Protein 3UBF (pdb70)

Solvent-accessible surface area: 16237 Å² total; per-residue (Å²): 139,56,85,30,117,54,37,172,46,108,41,46,28,63,55,0,66,75,89,26,108,64,24,21,98,2,100,102,154,64,89,152,19,51,6,101,32,93,98,128,15,70,20,1,50,20,66,90,90,0,11,0,79,3,84,103,124,5,28,42,39,110,11,42,139,128,40,22,1,54,9,84,0,44,3,48,138,141,107,50,36,42,13,90,0,19,0,66,1,98,14,74,75,29,101,68,3,90,8,60,13,132,7,52,76,0,36,4,34,1,107,65,93,3,78,62,101,29,83,24,32,53,0,83,14,122,19,55,4,138,69,16,101,30,67,14,56,43,54,84,59,176,11,75,22,33,2,100,22,46,85,210,50,0,22,0,81,0,112,39,115,102,118,5,108,90,95,93,75,8,9,0,69,0,38,0,71,11,92,72,24,81,30,4,85,96,44,83,0,3,0,16,0,30,102,32,29,3,18,11,72,94,117,50,9,117,12,121,8,52,27,105,43,68,137,77,29,87,24,32,76,1,121,6,67,15,26,60,140,29,123,14,128,12,70,38,104,23,85,74,103,17,77,45,9,6,72,18,17,63,96,65,0,47,0,79,0,25,104,88,19,63,49,124,54,147,74,43,32,62,75,2,53,2,36,0,24,0,39,6,130,67,45,71,56,62,39,63,11,82,0,24,0,96,10,51,69,132

CATH classification: 2.60.40.60 (+2 more: 2.60.40.60, 2.60.40.60)

Sequence (298 aa):
SAVRPTKRIEFTEADGDTEGKSVFQLEKETDKETFKIRDDNPWVTVETNGAVRVKKKWDYEELGPEKTIDFWVIITNKYTDNQRVIILVKDVNDEPPYFINRPLPMQAVVQLNAPPNTPVFTLQARDPDTDHNIHYFIVRDRTGGRFEVDERSGVVRTRGTDLFQLDMEYVLYVKAEDQNGQSTPEERLSIVGGKRAPQFYMPSYEAEIPENQKKDSDIISIKAKSFADREIRYTLKAQGQGAGTFNIGPTSGIVKLAKELDFEDLRQPHVYSLIVTATEDSGGFSTSVDLTIRVTDV

GO terms:
  GO:0005509 calcium ion binding (F, IDA)
  GO:0005886 plasma membrane (C, IDA)
  GO:0005911 cell-cell junction (C, IDA)
  GO:0030424 axon (C, IDA)
  GO:0030425 dendrite (C, IDA)
  GO:0044331 cell-cell adhesion mediated by cadherin (P, IDA)
  GO:0007156 homophilic cell-cell adhesion (P, IDA)
  GO:0007411 axon guidance (P, IGI)
  GO:0007413 axonal fasciculation (P, TAS)
  GO:0045463 R8 cell development (P, IMP)
  GO:0045467 R7 cell development (P, IMP)
  GO:0016318 ommatidial rotation (P, IMP)
  GO:0031290 retinal ganglion cell axon guidance (P, IMP)
  GO:0048675 axon extension (P, IMP)
  GO:0048814 regulation of dendrite morphogenesis (P, IMP)
  GO:0048841 regulation of axon extension involved in axon guidance (P, IMP)
  GO:0048846 axon extension involved in axon guidance (P, IMP)
  GO:0050774 negative regulation of dendrite morphogenesis (P, IMP)
  GO:0007411 axon guidance (P, IMP)
  GO:0007412 axon target recognition (P, IMP)

Secondary structure (DSSP, 8-state):
--EEEEEEEEEESGGG-STT-EEEEPP-SSTT-EEEESS--SSEEE-TTSEEEESS---GGGS-TT-EEEEEEEEE----EEEEEEEEEE-TT----EE--SSSSEEEEE-TTPPTT-EEEE--EE-SSTT--EEEEEEEEESSS-EEE-TTT-EEEE-SSPPPPTT-EEEEEEEEEES---B---EEEEEEES----EESSSSEEEEEETTPPTT-EEEE--EE-TT---EEEEEEEESS-TTTEEE-TTT-EEEE-S---SS-TTS-SEEEEEEEEEESSSS-EEEEEEEEEEE--

Foldseek 3Di:
DQEDDAAEAEDELVCQQDFFDQSDADDDPDDQKFKAWPDDFCAWGAGRRRGITGHDRGDQQPDDPQSWRWTKMWIPNVRIHMYIYTYRYHHPQQDAKEWPDFDPPAEWEDEFQAAWFAFTDATDIDRSDPVWAKFKFFPDWQQVQQWTAGRHGRTITGHDRHTDDAQDWTKTFMKIDIPGHHIYPRGIHIYGYPADAWAKRDQAAEWEEELAAPAFDFTDAIDTHGNVNAAKFKFKAWDPDDGQQWTADRRGSTIGGHDHGDPVPVSHDQKTWMKMKIDGPVPDHIDIHIYIYGYDYD

B-factor: mean 46.82, std 13.41, range [2.0, 138.04]

Organism: Drosophila melanogaster (NCBI:txid7227)

InterPro domains:
  IPR000233 Cadherin, Y-type LIR-motif [PF01049] (3025-3084)
  IPR000742 EGF-like domain [PF00008] (2346-2376)
  IPR000742 EGF-like domain [PF00008] (2869-2900)
  IPR000742 EGF-like domain [PS00022] (2366-2377)
  IPR000742 EGF-like domain [PS00022] (2616-2627)
  IPR000742 EGF-like domain [PS00022] (2891-2902)
  IPR000742 EGF-like domain [PS01186] (2366-2377)
  IPR000742 EGF-like domain [PS01186] (2616-2627)
  IPR000742 EGF-like domain [PS01186] (2891-2902)
  IPR000742 EGF-like domain [PS50026] (2342-2378)
  IPR000742 EGF-like domain [PS50026] (2588-2628)
  IPR000742 EGF-like domain [PS50026] (2865-2903)
  IPR000742 EGF-like domain [SM00181] (2345-2378)
  IPR000742 EGF-like domain [SM00181] (2591-2628)
  IPR000742 EGF-like domain [SM00181] (2827-2864)
  IPR000742 EGF-like domain [SM00181] (2868-2903)
  IPR001791 Laminin G domain [PF02210] (2407-2567)
  IPR001791 Laminin G domain [PF02210] (2661-2795)
  IPR001791 Laminin G domain [PS50025] (2379-2585)
  IPR001791 Laminin G domain [PS50025] (2631-2822)

Nearest PDB structures (foldseek):
  3ubf-assembly1_A  TM=1.003E+00  e=4.259E-62  Drosophila melanogaster
  3ubg-assembly3_B  TM=7.109E-01  e=2.248E-52  Drosophila melanogaster
  3ubh-assembly1_A  TM=7.113E-01  e=8.442E-52  Drosophila melanogaster
  3ubg-assembly3_A  TM=7.085E-01  e=8.218E-51  Drosophila melanogaster
  7sz8-assembly1_A  TM=3.350E-01  e=2.403E-19  Homo sapiens

Structure (mmCIF, N/CA/C/O backbone):
data_3UBF
#
_entry.id   3UBF
#
_cell.length_a   96.289
_cell.length_b   96.289
_cell.length_c   148.196
_cell.angle_alpha   90.00
_cell.angle_beta   90.00
_cell.angle_gamma   120.00
#
_symmetry.space_group_name_H-M   'P 62 2 2'
#
loop_
_entity.id
_entity.type
_entity.pdbx_description
1 polymer Neural-cadherin
2 non-polymer 'ZINC ION'
3 non-polymer 'CALCIUM ION'
4 water water
#
loop_
_atom_site.group_PDB
_atom_site.id
_atom_site.type_symbol
_atom_site.label_atom_id
_atom_site.label_alt_id
_atom_site.label_comp_id
_atom_site.label_asym_id
_atom_site.label_entity_id
_atom_site.label_seq_id
_atom_site.pdbx_PDB_ins_code
_atom_site.Cartn_x
_atom_site.Cartn_y
_atom_site.Cartn_z
_atom_site.occupancy
_atom_site.B_iso_or_equiv
_atom_site.auth_seq_id
_atom_site.auth_comp_id
_atom_site.auth_asym_id
_atom_site.auth_atom_id
_atom_site.pdbx_PDB_model_num
ATOM 1 N N . SER A 1 1 ? 97.761 -10.498 72.842 1.00 82.93 438 SER A N 1
ATOM 2 C CA . SER A 1 1 ? 97.561 -9.148 72.226 1.00 83.60 438 SER A CA 1
ATOM 3 C C . SER A 1 1 ? 96.156 -8.606 72.469 1.00 79.47 438 SER A C 1
ATOM 4 O O . SER A 1 1 ? 95.236 -9.369 72.774 1.00 75.70 438 SER A O 1
ATOM 7 N N . ALA A 1 2 ? 96.016 -7.284 72.349 1.00 80.61 439 ALA A N 1
ATOM 8 C CA . ALA A 1 2 ? 94.745 -6.589 72.579 1.00 77.91 439 ALA A CA 1
ATOM 9 C C . ALA A 1 2 ? 93.725 -6.834 71.458 1.00 73.87 439 ALA A C 1
ATOM 10 O O . ALA A 1 2 ? 92.527 -6.662 71.658 1.00 70.98 439 ALA A O 1
ATOM 12 N N . VAL A 1 3 ? 94.223 -7.213 70.282 1.00 74.06 440 VAL A N 1
ATOM 13 C CA . VAL A 1 3 ? 93.398 -7.477 69.111 1.00 70.74 440 VAL A CA 1
ATOM 14 C C . VAL A 1 3 ? 93.419 -8.968 68.792 1.00 68.94 440 VAL A C 1
ATOM 15 O O . VAL A 1 3 ? 94.485 -9.580 68.684 1.00 71.39 440 VAL A O 1
ATOM 19 N N . ARG A 1 4 ? 92.230 -9.540 68.652 1.00 65.24 441 ARG A N 1
ATOM 20 C CA . ARG A 1 4 ? 92.074 -10.940 68.306 1.00 63.86 441 ARG A CA 1
ATOM 21 C C . ARG A 1 4 ? 91.943 -11.120 66.794 1.00 63.59 441 ARG A C 1
ATOM 22 O O . ARG A 1 4 ? 91.507 -10.192 66.093 1.00 62.95 441 ARG A O 1
ATOM 30 N N . PRO A 1 5 ? 92.321 -12.316 66.283 1.00 64.19 442 PRO A N 1
ATOM 31 C CA . PRO A 1 5 ? 92.110 -12.659 64.878 1.00 63.72 442 PRO A CA 1
ATOM 32 C C . PRO A 1 5 ? 90.687 -12.334 64.456 1.00 60.01 442 PRO A C 1
ATOM 33 O O . PRO A 1 5 ? 89.735 -12.669 65.164 1.00 57.51 442 PRO A O 1
ATOM 37 N N . THR A 1 6 ? 90.565 -11.657 63.320 1.00 60.07 443 THR A N 1
ATOM 38 C CA . THR A 1 6 ? 89.293 -11.204 62.805 1.00 57.07 443 THR A CA 1
ATOM 39 C C . THR A 1 6 ? 88.372 -12.400 62.581 1.00 54.60 443 THR A C 1
ATOM 40 O O . THR A 1 6 ? 88.758 -13.385 61.953 1.00 55.48 443 THR A O 1
ATOM 44 N N . LYS A 1 7 ? 87.170 -12.317 63.142 1.00 52.03 444 LYS A N 1
ATOM 45 C CA . LYS A 1 7 ? 86.157 -13.342 62.965 1.00 49.99 444 LYS A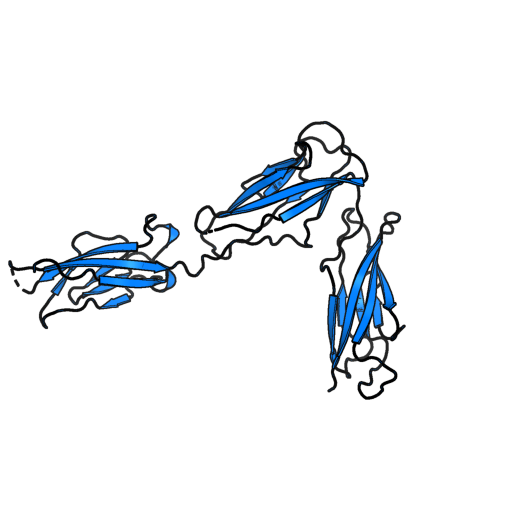 CA 1
ATOM 46 C C . LYS A 1 7 ? 85.528 -13.147 61.601 1.00 49.60 444 LYS A C 1
ATOM 47 O O . LYS A 1 7 ? 84.903 -12.125 61.356 1.00 49.44 444 LYS A O 1
ATOM 53 N N . ARG A 1 8 ? 85.727 -14.116 60.717 1.00 50.41 445 ARG A N 1
ATOM 54 C CA . ARG A 1 8 ? 85.145 -14.098 59.379 1.00 50.71 445 ARG A CA 1
ATOM 55 C C . ARG A 1 8 ? 84.125 -15.213 59.289 1.00 49.10 445 ARG A C 1
ATOM 56 O O . ARG A 1 8 ? 84.384 -16.328 59.733 1.00 49.61 445 ARG A O 1
ATOM 64 N N . ILE A 1 9 ? 82.959 -14.907 58.730 1.00 47.54 446 ILE A N 1
ATOM 65 C CA . ILE A 1 9 ? 81.899 -15.888 58.644 1.00 46.14 446 ILE A CA 1
ATOM 66 C C . ILE A 1 9 ? 80.903 -15.484 57.557 1.00 46.00 446 ILE A C 1
ATOM 67 O O . ILE A 1 9 ? 80.619 -14.304 57.369 1.00 45.58 446 ILE A O 1
ATOM 72 N N . GLU A 1 10 ? 80.398 -16.485 56.842 1.00 46.72 447 GLU A N 1
ATOM 73 C CA . GLU A 1 10 ? 79.507 -16.306 55.708 1.00 47.16 447 GLU A CA 1
ATOM 74 C C . GLU A 1 10 ? 78.074 -16.739 56.061 1.00 45.96 447 GLU A C 1
ATOM 75 O O . GLU A 1 10 ? 77.845 -17.844 56.561 1.00 45.82 447 GLU A O 1
ATOM 81 N N . PHE A 1 11 ? 77.122 -15.849 55.809 1.00 44.77 448 PHE A N 1
ATOM 82 C CA . PHE A 1 11 ? 75.708 -16.167 55.939 1.00 44.41 448 PHE A CA 1
ATOM 83 C C . PHE A 1 11 ? 74.924 -15.615 54.755 1.00 45.11 448 PHE A C 1
ATOM 84 O O . PHE A 1 11 ? 75.357 -14.686 54.082 1.00 45.24 448 PHE A O 1
ATOM 92 N N . THR A 1 12 ? 73.772 -16.205 54.483 1.00 45.82 449 THR A N 1
ATOM 93 C CA . THR A 1 12 ? 72.958 -15.713 53.394 1.00 46.98 449 THR A CA 1
ATOM 94 C C . THR A 1 12 ? 72.142 -14.541 53.906 1.00 46.50 449 THR A C 1
ATOM 95 O O . THR A 1 12 ? 72.056 -14.318 55.103 1.00 45.95 449 THR A O 1
ATOM 99 N N . GLU A 1 13 ? 71.568 -13.779 52.991 1.00 47.57 450 GLU A N 1
ATOM 100 C CA . GLU A 1 13 ? 70.597 -12.753 53.330 1.00 47.76 450 GLU A CA 1
ATOM 101 C C . GLU A 1 13 ? 69.493 -13.345 54.206 1.00 48.36 450 GLU A C 1
ATOM 102 O O . GLU A 1 13 ? 69.132 -12.765 55.232 1.00 48.63 450 GLU A O 1
ATOM 108 N N . ALA A 1 14 ? 68.994 -14.516 53.816 1.00 49.52 451 ALA A N 1
ATOM 109 C CA . ALA A 1 14 ? 67.890 -15.178 54.497 1.00 51.01 451 ALA A CA 1
ATOM 110 C C . ALA A 1 14 ? 68.222 -15.624 55.919 1.00 50.47 451 ALA A C 1
ATOM 111 O O . ALA A 1 14 ? 67.346 -15.604 56.784 1.00 51.97 451 ALA A O 1
ATOM 113 N N . ASP A 1 15 ? 69.464 -16.033 56.176 1.00 48.80 452 ASP A N 1
ATOM 114 C CA . ASP A 1 15 ? 69.862 -16.375 57.548 1.00 48.16 452 ASP A CA 1
ATOM 115 C C . ASP A 1 15 ? 69.577 -15.226 58.519 1.00 47.53 452 ASP A C 1
ATOM 116 O O . ASP A 1 15 ? 69.493 -15.442 59.728 1.00 48.13 452 ASP A O 1
ATOM 121 N N . GLY A 1 16 ? 69.448 -14.011 57.998 1.00 47.01 453 GLY A N 1
ATOM 122 C CA . GLY A 1 16 ? 69.159 -12.857 58.840 1.00 47.24 453 GLY A CA 1
ATOM 123 C C . GLY A 1 16 ? 67.796 -12.227 58.611 1.00 49.51 453 GLY A C 1
ATOM 124 O O . GLY A 1 16 ? 67.676 -11.008 58.673 1.00 49.84 453 GLY A O 1
ATOM 125 N N . ASP A 1 17 ? 66.777 -13.058 58.369 1.00 51.34 454 ASP A N 1
ATOM 126 C CA . ASP A 1 17 ? 65.439 -12.591 57.982 1.00 54.62 454 ASP A CA 1
ATOM 127 C C . ASP A 1 17 ? 64.463 -12.397 59.141 1.00 56.88 454 ASP A C 1
ATOM 128 O O . ASP A 1 17 ? 63.271 -12.190 58.921 1.00 59.88 454 ASP A O 1
ATOM 133 N N . THR A 1 18 ? 64.966 -12.478 60.367 1.00 55.93 455 THR A N 1
ATOM 134 C CA . THR A 1 18 ? 64.112 -12.416 61.543 1.00 58.37 455 THR A CA 1
ATOM 135 C C . THR A 1 18 ? 64.839 -11.700 62.668 1.00 57.22 455 THR A C 1
ATOM 136 O O . THR A 1 18 ? 65.890 -12.152 63.113 1.00 54.63 455 THR A O 1
ATOM 140 N N . GLU A 1 19 ? 64.264 -10.581 63.110 1.00 59.54 456 GLU A N 1
ATOM 141 C CA . GLU A 1 19 ? 64.802 -9.784 64.209 1.00 59.51 456 GLU A CA 1
ATOM 142 C C . GLU A 1 19 ? 65.013 -10.649 65.447 1.00 59.60 456 GLU A C 1
ATOM 143 O O . GLU A 1 19 ? 64.138 -11.430 65.829 1.00 61.24 456 GLU A O 1
ATOM 146 N N . GLY A 1 20 ? 66.194 -10.523 66.052 1.00 57.78 457 GLY A N 1
ATOM 147 C CA . GLY A 1 20 ? 66.488 -11.198 67.311 1.00 58.20 457 GLY A CA 1
ATOM 148 C C . GLY A 1 20 ? 66.994 -12.618 67.157 1.00 56.60 457 GLY A C 1
ATOM 149 O O . GLY A 1 20 ? 67.406 -13.235 68.143 1.00 56.64 457 GLY A O 1
ATOM 150 N N . LYS A 1 21 ? 66.980 -13.139 65.927 1.00 55.51 458 LYS A N 1
ATOM 151 C CA . LYS A 1 21 ? 67.538 -14.461 65.665 1.00 54.15 458 LYS A CA 1
ATOM 152 C C . LYS A 1 21 ? 69.030 -14.477 65.961 1.00 51.24 458 LYS A C 1
ATOM 153 O O . LYS A 1 21 ? 69.770 -13.590 65.514 1.00 49.61 458 LYS A O 1
ATOM 159 N N . SER A 1 22 ? 69.457 -15.481 66.726 1.00 50.79 459 SER A N 1
ATOM 160 C CA . SER A 1 22 ? 70.868 -15.679 67.024 1.00 48.53 459 SER A CA 1
ATOM 161 C C . SER A 1 22 ? 71.510 -16.354 65.836 1.00 46.74 459 SER A C 1
ATOM 162 O O . SER A 1 22 ? 71.203 -17.507 65.538 1.00 47.34 459 SER A O 1
ATOM 165 N N . VAL A 1 23 ? 72.395 -15.634 65.154 1.00 44.89 460 VAL A N 1
ATOM 166 C CA . VAL A 1 23 ? 73.009 -16.167 63.949 1.00 44.07 460 VAL A CA 1
ATOM 167 C C . VAL A 1 23 ? 74.209 -17.043 64.302 1.00 43.40 460 VAL A C 1
ATOM 168 O O . VAL A 1 23 ? 74.338 -18.179 63.838 1.00 43.93 460 VAL A O 1
ATOM 172 N N . PHE A 1 24 ? 75.086 -16.519 65.136 1.00 42.31 461 PHE A N 1
ATOM 173 C CA . PHE A 1 24 ? 76.224 -17.299 65.547 1.00 42.01 461 PHE A CA 1
ATOM 174 C C . PHE A 1 24 ? 76.732 -16.808 66.888 1.00 42.09 461 PHE A C 1
ATOM 175 O O . PHE A 1 24 ? 76.423 -15.688 67.326 1.00 41.82 461 PHE A O 1
ATOM 183 N N . GLN A 1 25 ? 77.493 -17.692 67.520 1.00 42.52 462 GLN A N 1
ATOM 184 C CA . GLN A 1 25 ? 78.110 -17.476 68.805 1.00 43.34 462 GLN A CA 1
ATOM 185 C C . GLN A 1 25 ? 79.570 -17.051 68.588 1.00 42.54 462 GLN A C 1
ATOM 186 O O . GLN A 1 25 ? 80.351 -17.781 67.973 1.00 42.61 462 GLN A O 1
ATOM 192 N N . LEU A 1 26 ? 79.924 -15.865 69.070 1.00 42.25 463 LEU A N 1
ATOM 193 C CA . LEU A 1 26 ? 81.317 -15.457 69.148 1.00 42.71 463 LEU A CA 1
ATOM 194 C C . LEU A 1 26 ? 82.024 -16.283 70.227 1.00 44.11 463 LEU A C 1
ATOM 195 O O . LEU A 1 26 ? 81.476 -16.496 71.318 1.00 44.55 463 LEU A O 1
ATOM 200 N N . GLU A 1 27 ? 83.230 -16.756 69.914 1.00 44.50 464 GLU A N 1
ATOM 201 C CA . GLU A 1 27 ? 83.966 -17.619 70.828 1.00 45.69 464 GLU A CA 1
ATOM 202 C C . GLU A 1 27 ? 84.678 -16.798 71.882 1.00 46.62 464 GLU A C 1
ATOM 203 O O . GLU A 1 27 ? 85.052 -15.641 71.652 1.00 46.77 464 GLU A O 1
ATOM 209 N N . LYS A 1 28 ? 84.873 -17.416 73.038 1.00 47.50 465 LYS A N 1
ATOM 210 C CA . LYS A 1 28 ? 85.592 -16.788 74.126 1.00 48.62 465 LYS A CA 1
ATOM 211 C C . LYS A 1 28 ? 86.875 -17.564 74.436 1.00 50.34 465 LYS A C 1
ATOM 212 O O . LYS A 1 28 ? 86.885 -18.796 74.380 1.00 50.97 465 LYS A O 1
ATOM 218 N N . GLU A 1 29 ? 87.950 -16.845 74.752 1.00 51.41 466 GLU A N 1
ATOM 219 C CA . GLU A 1 29 ? 89.205 -17.489 75.153 1.00 53.63 466 GLU A CA 1
ATOM 220 C C . GLU A 1 29 ? 89.175 -17.945 76.602 1.00 55.15 466 GLU A C 1
ATOM 221 O O . GLU A 1 29 ? 89.918 -18.852 76.992 1.00 57.59 466 GLU A O 1
ATOM 227 N N . THR A 1 30 ? 88.325 -17.316 77.404 1.00 54.42 467 THR A N 1
ATOM 228 C CA . THR A 1 30 ? 88.143 -17.759 78.782 1.00 56.09 467 THR A CA 1
ATOM 229 C C . THR A 1 30 ? 86.668 -17.782 79.148 1.00 54.57 467 THR A C 1
ATOM 230 O O . THR A 1 30 ? 85.851 -17.074 78.537 1.00 52.51 467 THR A O 1
ATOM 234 N N . ASP A 1 31 ? 86.345 -18.621 80.130 1.00 55.68 468 ASP A N 1
ATOM 235 C CA . ASP A 1 31 ? 84.969 -18.934 80.492 1.00 55.48 468 ASP A CA 1
ATOM 236 C C . ASP A 1 31 ? 84.106 -17.710 80.802 1.00 55.31 468 ASP A C 1
ATOM 237 O O . ASP A 1 31 ? 82.952 -17.636 80.364 1.00 53.86 468 ASP A O 1
ATOM 242 N N . LYS A 1 32 ? 84.679 -16.760 81.538 1.00 57.34 469 LYS A N 1
ATOM 243 C CA . LYS A 1 32 ? 83.925 -15.635 82.089 1.00 59.05 469 LYS A CA 1
ATOM 244 C C . LYS A 1 32 ? 84.000 -14.346 81.252 1.00 57.75 469 LYS A C 1
ATOM 245 O O . LYS A 1 32 ? 83.782 -13.240 81.757 1.00 59.68 469 LYS A O 1
ATOM 251 N N . GLU A 1 33 ? 84.284 -14.483 79.967 1.00 55.33 470 GLU A N 1
ATOM 252 C CA . GLU A 1 33 ? 84.313 -13.313 79.102 1.00 54.47 470 GLU A CA 1
ATOM 253 C C . GLU A 1 33 ? 82.911 -12.817 78.767 1.00 53.70 470 GLU A C 1
ATOM 254 O O . GLU A 1 33 ? 81.981 -13.612 78.566 1.00 52.97 470 GLU A O 1
ATOM 260 N N . THR A 1 34 ? 82.758 -11.499 78.740 1.00 54.42 471 THR A N 1
ATOM 261 C CA . THR A 1 34 ? 81.521 -10.899 78.281 1.00 53.80 471 THR A CA 1
ATOM 262 C C . THR A 1 34 ? 81.810 -10.038 77.062 1.00 52.47 471 THR A C 1
ATOM 263 O O . THR A 1 34 ? 82.898 -9.471 76.936 1.00 53.00 471 THR A O 1
ATOM 267 N N . PHE A 1 35 ? 80.831 -9.965 76.165 1.00 50.74 472 PHE A N 1
ATOM 268 C CA . PHE A 1 35 ? 80.967 -9.243 74.914 1.00 49.59 472 PHE A CA 1
ATOM 269 C C . PHE A 1 35 ? 80.082 -8.019 74.917 1.00 51.49 472 PHE A C 1
ATOM 270 O O . PHE A 1 35 ? 79.134 -7.932 75.690 1.00 52.91 472 PHE A O 1
ATOM 278 N N . LYS A 1 36 ? 80.425 -7.074 74.048 1.00 52.37 473 LYS A N 1
ATOM 279 C CA . LYS A 1 36 ? 79.698 -5.824 73.857 1.00 54.74 473 LYS A CA 1
ATOM 280 C C . LYS A 1 36 ? 80.170 -5.253 72.521 1.00 54.35 473 LYS A C 1
ATOM 281 O O . LYS A 1 36 ? 81.378 -5.250 72.247 1.00 54.77 473 LYS A O 1
ATOM 285 N N . ILE A 1 37 ? 79.238 -4.791 71.683 1.00 54.12 474 ILE A N 1
ATOM 286 C CA . ILE A 1 37 ? 79.607 -4.174 70.393 1.00 53.86 474 ILE A CA 1
ATOM 287 C C . ILE A 1 37 ? 80.311 -2.812 70.602 1.00 57.67 474 ILE A C 1
ATOM 288 O O . ILE A 1 37 ? 79.987 -2.085 71.546 1.00 60.29 474 ILE A O 1
ATOM 293 N N . ARG A 1 38 ? 81.282 -2.488 69.748 1.00 58.44 475 ARG A N 1
ATOM 294 C CA . ARG A 1 38 ? 82.017 -1.221 69.864 1.00 62.85 475 ARG A CA 1
ATOM 295 C C . ARG A 1 38 ? 81.155 -0.068 69.372 1.00 65.24 475 ARG A C 1
ATOM 296 O O . ARG A 1 38 ? 80.987 0.934 70.062 1.00 68.71 475 ARG A O 1
ATOM 301 N N . ASP A 1 39 ? 80.613 -0.237 68.168 1.00 64.10 476 ASP A N 1
ATOM 302 C CA . ASP A 1 39 ? 79.735 0.732 67.523 1.00 66.28 476 ASP A CA 1
ATOM 303 C C . ASP A 1 39 ? 78.407 0.069 67.182 1.00 63.79 476 ASP A C 1
ATOM 304 O O . ASP A 1 39 ? 78.383 -1.051 66.658 1.00 60.71 476 ASP A O 1
ATOM 309 N N . ASP A 1 40 ? 77.308 0.764 67.468 1.00 65.84 477 ASP A N 1
ATOM 310 C CA . ASP A 1 40 ? 75.978 0.307 67.072 1.00 64.55 477 ASP A CA 1
ATOM 311 C C . ASP A 1 40 ? 75.905 0.042 65.571 1.00 62.41 477 ASP A C 1
ATOM 312 O O . ASP A 1 40 ? 76.283 0.880 64.747 1.00 64.36 477 ASP A O 1
ATOM 317 N N . ASN A 1 41 ? 75.436 -1.147 65.230 1.00 58.65 478 ASN A N 1
ATOM 318 C CA . ASN A 1 41 ? 75.372 -1.580 63.853 1.00 56.40 478 ASN A CA 1
ATOM 319 C C . ASN A 1 41 ? 73.906 -1.780 63.495 1.00 55.79 478 ASN A C 1
ATOM 320 O O . ASN A 1 41 ? 73.137 -2.263 64.320 1.00 55.64 478 ASN A O 1
ATOM 325 N N . PRO A 1 42 ? 73.507 -1.396 62.271 1.00 55.71 479 PRO A N 1
ATOM 326 C CA . PRO A 1 42 ? 72.082 -1.468 61.971 1.00 56.27 479 PRO A CA 1
ATOM 327 C C . PRO A 1 42 ? 71.597 -2.911 61.856 1.00 53.17 479 PRO A C 1
ATOM 328 O O . PRO A 1 42 ? 70.421 -3.198 62.078 1.00 53.84 479 PRO A O 1
ATOM 332 N N . TRP A 1 43 ? 72.520 -3.811 61.561 1.00 50.30 480 TRP A N 1
ATOM 333 C CA . TRP A 1 43 ? 72.158 -5.166 61.186 1.00 48.26 480 TRP A CA 1
ATOM 334 C C . TRP A 1 43 ? 72.283 -6.180 62.313 1.00 46.67 480 TRP A C 1
ATOM 335 O O . TRP A 1 43 ? 71.636 -7.226 62.271 1.00 46.14 480 TRP A O 1
ATOM 346 N N . VAL A 1 44 ? 73.104 -5.879 63.311 1.00 46.51 481 VAL A N 1
ATOM 347 C CA . VAL A 1 44 ? 73.376 -6.845 64.366 1.00 45.54 481 VAL A CA 1
ATOM 348 C C . VAL A 1 44 ? 73.488 -6.185 65.724 1.00 47.82 481 VAL A C 1
ATOM 349 O O . VAL A 1 44 ? 74.017 -5.080 65.833 1.00 49.69 481 VAL A O 1
ATOM 353 N N . THR A 1 45 ? 72.959 -6.856 66.748 1.00 48.61 482 THR A N 1
ATOM 354 C CA . THR A 1 45 ? 73.302 -6.562 68.140 1.00 50.39 482 THR A CA 1
ATOM 355 C C . THR A 1 45 ? 74.183 -7.700 68.611 1.00 48.69 482 THR A C 1
ATOM 356 O O . THR A 1 45 ? 74.152 -8.794 68.040 1.00 46.97 482 THR A O 1
ATOM 360 N N . VAL A 1 46 ? 74.975 -7.442 69.646 1.00 49.83 483 VAL A N 1
ATOM 361 C CA . VAL A 1 46 ? 75.810 -8.480 70.247 1.00 48.31 483 VAL A CA 1
ATOM 362 C C . VAL A 1 46 ? 75.392 -8.645 71.687 1.00 50.08 483 VAL A C 1
ATOM 363 O O . VAL A 1 46 ? 75.377 -7.676 72.438 1.00 52.63 483 VAL A O 1
ATOM 367 N N . GLU A 1 47 ? 75.030 -9.867 72.063 1.00 49.66 484 GLU A N 1
ATOM 368 C CA . GLU A 1 47 ? 74.650 -10.150 73.444 1.00 51.84 484 GLU A CA 1
ATOM 369 C C . GLU A 1 47 ? 75.873 -10.175 74.346 1.00 51.71 484 GLU A C 1
ATOM 370 O O . GLU A 1 47 ? 77.004 -10.273 73.877 1.00 50.13 484 GLU A O 1
ATOM 376 N N . THR A 1 48 ? 75.628 -10.083 75.646 1.00 53.99 485 THR A N 1
ATOM 377 C CA . THR A 1 48 ? 76.661 -10.212 76.664 1.00 54.50 485 THR A CA 1
ATOM 378 C C . THR A 1 48 ? 77.456 -11.510 76.522 1.00 52.51 485 THR A C 1
ATOM 379 O O . THR A 1 48 ? 78.671 -11.521 76.714 1.00 52.47 485 THR A O 1
ATOM 383 N N . ASN A 1 49 ? 76.771 -12.594 76.171 1.00 51.61 486 ASN A N 1
ATOM 384 C CA . ASN A 1 49 ? 77.410 -13.905 76.018 1.00 50.68 486 ASN A CA 1
ATOM 385 C C . ASN A 1 49 ? 78.115 -14.119 74.665 1.00 47.95 486 ASN A C 1
ATOM 386 O O . ASN A 1 49 ? 78.606 -15.213 74.387 1.00 47.31 486 ASN A O 1
ATOM 391 N N . GLY A 1 50 ? 78.143 -13.090 73.819 1.00 46.75 487 GLY A N 1
ATOM 392 C CA . GLY A 1 50 ? 78.771 -13.208 72.508 1.00 44.80 487 GLY A CA 1
ATOM 393 C C . GLY A 1 50 ? 77.900 -13.700 71.366 1.00 43.57 487 GLY A C 1
ATOM 394 O O . GLY A 1 50 ? 78.368 -13.789 70.227 1.00 42.01 487 GLY A O 1
ATOM 395 N N . ALA A 1 51 ? 76.634 -14.015 71.650 1.00 44.24 488 ALA A N 1
ATOM 396 C CA . ALA A 1 51 ? 75.700 -14.350 70.581 1.00 43.67 488 ALA A CA 1
ATOM 397 C C . ALA A 1 51 ? 75.455 -13.117 69.713 1.00 43.34 488 ALA A C 1
ATOM 398 O O . ALA A 1 51 ? 75.115 -12.053 70.235 1.00 44.72 488 ALA A O 1
ATOM 400 N N . VAL A 1 52 ? 75.660 -13.257 68.400 1.00 42.21 489 VAL A N 1
ATOM 401 C CA . VAL A 1 52 ? 75.372 -12.174 67.444 1.00 41.99 489 VAL A CA 1
ATOM 402 C C . VAL A 1 52 ? 73.942 -12.286 66.893 1.00 42.73 489 VAL A C 1
ATOM 403 O O . VAL A 1 52 ? 73.579 -13.281 66.269 1.00 42.79 489 VAL A O 1
ATOM 407 N N . ARG A 1 53 ? 73.129 -11.265 67.129 1.00 44.24 490 ARG A N 1
ATOM 408 C CA . ARG A 1 53 ? 71.711 -11.334 66.775 1.00 45.78 490 ARG A CA 1
ATOM 409 C C . ARG A 1 53 ? 71.310 -10.331 65.715 1.00 45.90 490 ARG A C 1
ATOM 410 O O . ARG A 1 53 ? 71.849 -9.224 65.658 1.00 46.31 490 ARG A O 1
ATOM 418 N N . VAL A 1 54 ? 70.352 -10.733 64.887 1.00 45.86 491 VAL A N 1
ATOM 419 C CA . VAL A 1 54 ? 69.782 -9.869 63.856 1.00 46.21 491 VAL A CA 1
ATOM 420 C C . VAL A 1 54 ? 69.044 -8.710 64.519 1.00 48.75 491 VAL A C 1
ATOM 421 O O . VAL A 1 54 ? 68.131 -8.923 65.327 1.00 50.84 491 VAL A O 1
ATOM 425 N N . LYS A 1 55 ? 69.451 -7.491 64.173 1.00 49.03 492 LYS A N 1
ATOM 426 C CA . LYS A 1 55 ? 68.772 -6.283 64.622 1.00 51.89 492 LYS A CA 1
ATOM 427 C C . LYS A 1 55 ? 67.716 -5.924 63.588 1.00 53.77 492 LYS A C 1
ATOM 428 O O . LYS A 1 55 ? 66.530 -6.191 63.782 1.00 56.02 492 LYS A O 1
ATOM 434 N N . LYS A 1 56 ? 68.150 -5.332 62.479 1.00 53.20 493 LYS A N 1
ATOM 435 C CA . LYS A 1 56 ? 67.255 -5.123 61.336 1.00 54.55 493 LYS A CA 1
ATOM 436 C C . LYS A 1 56 ? 67.413 -6.337 60.410 1.00 51.84 493 LYS A C 1
ATOM 437 O O . LYS A 1 56 ? 68.529 -6.806 60.175 1.00 49.55 493 LYS A O 1
ATOM 443 N N . LYS A 1 57 ? 66.283 -6.856 59.934 1.00 53.18 494 LYS A N 1
ATOM 444 C CA . LYS A 1 57 ? 66.214 -7.900 58.905 1.00 52.11 494 LYS A CA 1
ATOM 445 C C . LYS A 1 57 ? 67.225 -7.630 57.779 1.00 50.48 494 LYS A C 1
ATOM 446 O O . LYS A 1 57 ? 67.167 -6.593 57.109 1.00 52.24 494 LYS A O 1
ATOM 452 N N . TRP A 1 58 ? 68.158 -8.556 57.596 1.00 47.65 495 TRP A N 1
ATOM 453 C CA . TRP A 1 58 ? 69.237 -8.385 56.627 1.00 46.71 495 TRP A CA 1
ATOM 454 C C . TRP A 1 58 ? 68.744 -8.131 55.209 1.00 48.01 495 TRP A C 1
ATOM 455 O O . TRP A 1 58 ? 67.845 -8.817 54.713 1.00 49.23 495 TRP A O 1
ATOM 466 N N . ASP A 1 59 ? 69.336 -7.127 54.574 1.00 48.15 496 ASP A N 1
ATOM 467 C CA . ASP A 1 59 ? 69.007 -6.766 53.209 1.00 48.92 496 ASP A CA 1
ATOM 468 C C . ASP A 1 59 ? 70.313 -6.456 52.484 1.00 47.90 496 ASP A C 1
ATOM 469 O O . ASP A 1 59 ? 70.919 -5.402 52.660 1.00 48.11 496 ASP A O 1
ATOM 474 N N . TYR A 1 60 ? 70.749 -7.431 51.695 1.00 46.79 497 TYR A N 1
ATOM 475 C CA . TYR A 1 60 ? 72.014 -7.404 50.966 1.00 46.01 497 TYR A CA 1
ATOM 476 C C . TYR A 1 60 ? 72.196 -6.136 50.131 1.00 48.27 497 TYR A C 1
ATOM 477 O O . TYR A 1 60 ? 73.282 -5.553 50.102 1.00 48.73 497 TYR A O 1
ATOM 486 N N . GLU A 1 61 ? 71.128 -5.729 49.451 1.00 50.00 498 GLU A N 1
ATOM 487 C CA . GLU A 1 61 ? 71.129 -4.542 48.600 1.00 52.79 498 GLU A CA 1
ATOM 488 C C . GLU A 1 61 ? 71.403 -3.282 49.408 1.00 54.60 498 GLU A C 1
ATOM 489 O O . GLU A 1 61 ? 71.977 -2.325 48.888 1.00 56.63 498 GLU A O 1
ATOM 495 N N . GLU A 1 62 ? 70.995 -3.295 50.678 1.00 54.57 499 GLU A N 1
ATOM 496 C CA . GLU A 1 62 ? 71.180 -2.150 51.569 1.00 57.12 499 GLU A CA 1
ATOM 497 C C . GLU A 1 62 ? 72.571 -2.065 52.221 1.00 56.36 499 GLU A C 1
ATOM 498 O O . GLU A 1 62 ? 72.910 -1.038 52.822 1.00 58.12 499 GLU A O 1
ATOM 504 N N . LEU A 1 63 ? 73.367 -3.131 52.095 1.00 54.54 500 LEU A N 1
ATOM 505 C CA . LEU A 1 63 ? 74.746 -3.148 52.596 1.00 54.32 500 LEU A CA 1
ATOM 506 C C . LEU A 1 63 ? 75.663 -2.346 51.675 1.00 57.69 500 LEU A C 1
ATOM 507 O O . LEU A 1 63 ? 75.361 -2.165 50.480 1.00 59.45 500 LEU A O 1
ATOM 512 N N . GLY A 1 64 ? 76.788 -1.878 52.222 1.00 58.95 501 GLY A N 1
ATOM 513 C CA . GLY A 1 64 ? 77.804 -1.186 51.419 1.00 62.42 501 GLY A CA 1
ATOM 514 C C . GLY A 1 64 ? 78.328 -2.103 50.324 1.00 62.76 501 GLY A C 1
ATOM 515 O O . GLY A 1 64 ? 78.033 -3.302 50.333 1.00 60.53 501 GLY A O 1
ATOM 516 N N . PRO A 1 65 ? 79.124 -1.560 49.382 1.00 66.09 502 PRO A N 1
ATOM 517 C CA . PRO A 1 65 ? 79.611 -2.355 48.243 1.00 66.85 502 PRO A CA 1
ATOM 518 C C . PRO A 1 65 ? 80.502 -3.512 48.691 1.00 65.14 502 PRO A C 1
ATOM 519 O O . PRO A 1 65 ? 80.847 -4.392 47.897 1.00 65.61 502 PRO A O 1
ATOM 523 N N . GLU A 1 66 ? 80.858 -3.499 49.970 1.00 63.64 503 GLU A N 1
ATOM 524 C CA . GLU A 1 66 ? 81.648 -4.553 50.576 1.00 61.92 503 GLU A CA 1
ATOM 525 C C . GLU A 1 66 ? 80.795 -5.809 50.770 1.00 58.04 503 GLU A C 1
ATOM 526 O O . GLU A 1 66 ? 81.298 -6.936 50.674 1.00 57.20 503 GLU A O 1
ATOM 532 N N . LYS A 1 67 ? 79.503 -5.596 51.040 1.00 55.73 504 LYS A N 1
ATOM 533 C CA . LYS A 1 67 ? 78.518 -6.674 51.249 1.00 52.10 504 LYS A CA 1
ATOM 534 C C . LYS A 1 67 ? 78.810 -7.470 52.513 1.00 49.43 504 LYS A C 1
ATOM 535 O O . LYS A 1 67 ? 78.709 -8.701 52.561 1.00 48.30 504 LYS A O 1
ATOM 541 N N . THR A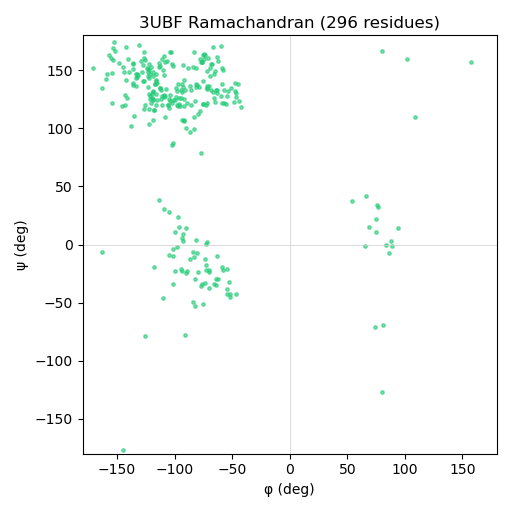 1 68 ? 79.166 -6.734 53.551 1.00 48.70 505 THR A N 1
ATOM 542 C CA . THR A 1 68 ? 79.547 -7.336 54.807 1.00 46.72 505 THR A CA 1
ATOM 543 C C . THR A 1 68 ? 78.840 -6.615 55.939 1.00 46.05 505 THR A C 1
ATOM 544 O O . THR A 1 68 ? 78.575 -5.414 55.858 1.00 47.71 505 THR A O 1
ATOM 548 N N . ILE A 1 69 ? 78.503 -7.362 56.980 1.00 44.00 506 ILE A N 1
ATOM 549 C CA . ILE A 1 69 ? 78.153 -6.751 58.233 1.00 43.61 506 ILE A CA 1
ATOM 550 C C . ILE A 1 69 ? 79.470 -6.734 58.979 1.00 44.60 506 ILE A C 1
ATOM 551 O O . ILE A 1 69 ? 79.999 -7.779 59.375 1.00 43.70 506 ILE A O 1
ATOM 556 N N . ASP A 1 70 ? 80.025 -5.530 59.096 1.00 47.21 507 ASP A N 1
ATOM 557 C CA . ASP A 1 70 ? 81.384 -5.334 59.577 1.00 48.99 507 ASP A CA 1
ATOM 558 C C . ASP A 1 70 ? 81.332 -4.523 60.863 1.00 49.87 507 ASP A C 1
ATOM 559 O O . ASP A 1 70 ? 80.914 -3.367 60.867 1.00 51.86 507 ASP A O 1
ATOM 564 N N . PHE A 1 71 ? 81.753 -5.139 61.959 1.00 48.95 508 PHE A N 1
ATOM 565 C CA . PHE A 1 71 ? 81.675 -4.495 63.264 1.00 49.92 508 PHE A CA 1
ATOM 566 C C . PHE A 1 71 ? 82.765 -5.006 64.185 1.00 50.00 508 PHE A C 1
ATOM 567 O O . PHE A 1 71 ? 83.403 -6.017 63.908 1.00 48.83 508 PHE A O 1
ATOM 575 N N . TRP A 1 72 ? 82.956 -4.293 65.286 1.00 51.93 509 TRP A N 1
ATOM 576 C CA . TRP A 1 72 ? 83.940 -4.649 66.287 1.00 52.91 509 TRP A CA 1
ATOM 577 C C . TRP A 1 72 ? 83.242 -5.045 67.586 1.00 52.12 509 TRP A C 1
ATOM 578 O O . TRP A 1 72 ? 82.131 -4.603 67.869 1.00 52.31 509 TRP A O 1
ATOM 589 N N . VAL A 1 73 ? 83.897 -5.889 68.366 1.00 51.82 510 VAL A N 1
ATOM 590 C CA . VAL A 1 73 ? 83.400 -6.230 69.686 1.00 51.96 510 VAL A CA 1
ATOM 591 C C . VAL A 1 73 ? 84.459 -5.930 70.746 1.00 54.37 510 VAL A C 1
ATOM 592 O O . VAL A 1 73 ? 85.657 -5.932 70.466 1.00 55.56 510 VAL A O 1
ATOM 596 N N . ILE A 1 74 ? 83.993 -5.631 71.951 1.00 55.66 511 ILE A N 1
ATOM 597 C CA . ILE A 1 74 ? 84.848 -5.450 73.111 1.00 58.11 511 ILE A CA 1
ATOM 598 C C . ILE A 1 74 ? 84.614 -6.652 74.016 1.00 56.70 511 ILE A C 1
ATOM 599 O O . ILE A 1 74 ? 83.466 -7.005 74.309 1.00 55.54 511 ILE A O 1
ATOM 604 N N . ILE A 1 75 ? 85.709 -7.295 74.413 1.00 57.28 512 ILE A N 1
ATOM 605 C CA . ILE A 1 75 ? 85.680 -8.492 75.251 1.00 56.75 512 ILE A CA 1
ATOM 606 C C . ILE A 1 75 ? 86.351 -8.178 76.591 1.00 60.49 512 ILE A C 1
ATOM 607 O O . ILE A 1 75 ? 87.465 -7.641 76.632 1.00 62.74 512 ILE A O 1
ATOM 612 N N . THR A 1 76 ? 85.669 -8.500 77.685 1.00 61.67 513 THR A N 1
ATOM 613 C CA . THR A 1 76 ? 86.149 -8.121 79.011 1.00 65.86 513 THR A CA 1
ATOM 614 C C . THR A 1 76 ? 85.822 -9.186 80.067 1.00 66.56 513 THR A C 1
ATOM 615 O O . THR A 1 76 ? 85.308 -10.247 79.727 1.00 64.38 513 THR A O 1
ATOM 619 N N . ASN A 1 77 ? 86.165 -8.916 81.329 1.00 70.62 514 ASN A N 1
ATOM 620 C CA . ASN A 1 77 ? 85.688 -9.692 82.485 1.00 72.14 514 ASN A CA 1
ATOM 621 C C . ASN A 1 77 ? 85.887 -8.936 83.801 1.00 76.44 514 ASN A C 1
ATOM 622 O O . ASN A 1 77 ? 85.373 -9.333 84.851 1.00 78.37 514 ASN A O 1
ATOM 627 N N . LYS A 1 85 ? 90.688 -0.857 82.707 1.00 106.27 522 LYS A N 1
ATOM 628 C CA . LYS A 1 85 ? 90.445 -2.289 82.582 1.00 101.63 522 LYS A CA 1
ATOM 629 C C . LYS A 1 85 ? 91.249 -2.912 81.429 1.00 99.05 522 LYS A C 1
ATOM 630 O O . LYS A 1 85 ? 91.647 -2.214 80.488 1.00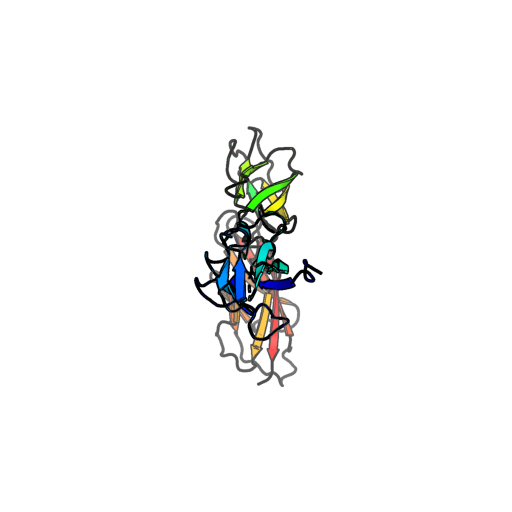 99.84 522 LYS A O 1
ATOM 632 N N . TYR A 1 86 ? 91.479 -4.225 81.518 1.00 96.34 523 TYR A N 1
ATOM 633 C CA . TYR A 1 86 ? 92.283 -4.969 80.542 1.00 94.22 523 TYR A CA 1
ATOM 634 C C . TYR A 1 86 ? 91.398 -5.749 79.560 1.00 88.80 523 TYR A C 1
ATOM 635 O O . TYR A 1 86 ? 91.098 -6.929 79.769 1.00 86.42 523 TYR A O 1
ATOM 637 N N . THR A 1 87 ? 90.996 -5.072 78.483 1.00 87.12 524 THR A N 1
ATOM 638 C CA . THR A 1 87 ? 89.999 -5.588 77.545 1.00 82.10 524 THR A CA 1
ATOM 639 C C . THR A 1 87 ? 90.578 -5.899 76.164 1.00 80.10 524 THR A C 1
ATOM 640 O O . THR A 1 87 ? 91.565 -5.297 75.736 1.00 82.72 524 THR A O 1
ATOM 644 N N . ASP A 1 88 ? 89.931 -6.832 75.471 1.00 75.55 525 ASP A N 1
ATOM 645 C CA . ASP A 1 88 ? 90.301 -7.210 74.117 1.00 73.35 525 ASP A CA 1
ATOM 646 C C . ASP A 1 88 ? 89.356 -6.620 73.092 1.00 70.81 525 ASP A C 1
ATOM 647 O O . ASP A 1 88 ? 88.279 -6.138 73.436 1.00 70.10 525 ASP A O 1
ATOM 652 N N . ASN A 1 89 ? 89.779 -6.669 71.831 1.00 69.60 526 ASN A N 1
ATOM 653 C CA . ASN A 1 89 ? 89.020 -6.139 70.706 1.00 67.28 526 ASN A CA 1
ATOM 654 C C . ASN A 1 89 ? 89.066 -7.125 69.561 1.00 64.35 526 ASN A C 1
ATOM 655 O O . ASN A 1 89 ? 90.118 -7.693 69.273 1.00 65.36 526 ASN A O 1
ATOM 660 N N . GLN A 1 90 ? 87.927 -7.338 68.914 1.00 60.70 527 GLN A N 1
ATOM 661 C CA . GLN A 1 90 ? 87.876 -8.240 67.775 1.00 58.30 527 GLN A CA 1
ATOM 662 C C . GLN A 1 90 ? 86.928 -7.748 66.696 1.00 56.78 527 GLN A C 1
ATOM 663 O O . GLN A 1 90 ? 85.758 -7.435 66.956 1.00 55.47 527 GLN A O 1
ATOM 669 N N . ARG A 1 91 ? 87.449 -7.697 65.479 1.00 56.90 528 ARG A N 1
ATOM 670 C CA . ARG A 1 91 ? 86.668 -7.319 64.326 1.00 55.50 528 ARG A CA 1
ATOM 671 C C . ARG A 1 91 ? 85.863 -8.523 63.850 1.00 52.18 528 ARG A C 1
ATOM 672 O O . ARG A 1 91 ? 86.366 -9.653 63.824 1.00 51.53 528 ARG A O 1
ATOM 680 N N . VAL A 1 92 ? 84.600 -8.281 63.509 1.00 50.07 529 VAL A N 1
ATOM 681 C CA . VAL A 1 92 ? 83.752 -9.320 62.940 1.00 47.30 529 VAL A CA 1
ATOM 682 C C . VAL A 1 92 ? 83.295 -8.892 61.551 1.00 47.31 529 VAL A C 1
ATOM 683 O O . VAL A 1 92 ? 82.758 -7.787 61.363 1.00 47.96 529 VAL A O 1
ATOM 687 N N . ILE A 1 93 ? 83.548 -9.763 60.577 1.00 46.76 530 ILE A N 1
ATOM 688 C CA . ILE A 1 93 ? 83.139 -9.531 59.193 1.00 46.57 530 ILE A CA 1
ATOM 689 C C . ILE A 1 93 ? 82.249 -10.676 58.761 1.00 44.80 530 ILE A C 1
ATOM 690 O O . ILE A 1 93 ? 82.730 -11.780 58.506 1.00 45.42 530 ILE A O 1
ATOM 695 N N . ILE A 1 94 ? 80.947 -10.419 58.704 1.00 43.55 531 ILE A N 1
ATOM 696 C CA . ILE A 1 94 ? 80.002 -11.392 58.191 1.00 42.41 531 ILE A CA 1
ATOM 697 C C . ILE A 1 94 ? 79.848 -11.109 56.711 1.00 43.89 531 ILE A C 1
ATOM 698 O O . ILE A 1 94 ? 79.243 -10.111 56.333 1.00 44.52 531 ILE A O 1
ATOM 703 N N . LEU A 1 95 ? 80.408 -11.967 55.869 1.00 45.14 532 LEU A N 1
ATOM 704 C CA . LEU A 1 95 ? 80.146 -11.876 54.441 1.00 46.74 532 LEU A CA 1
ATOM 705 C C . LEU A 1 95 ? 78.723 -12.358 54.182 1.00 46.00 532 LEU A C 1
ATOM 706 O O . LEU A 1 95 ? 78.406 -13.499 54.504 1.00 46.23 532 LEU A O 1
ATOM 711 N N . VAL A 1 96 ? 77.873 -11.488 53.625 1.00 46.09 533 VAL A N 1
ATOM 712 C CA . VAL A 1 96 ? 76.465 -11.807 53.342 1.00 45.00 533 VAL A CA 1
ATOM 713 C C . VAL A 1 96 ? 76.287 -12.188 51.875 1.00 46.98 533 VAL A C 1
ATOM 714 O O . VAL A 1 96 ? 76.696 -11.464 50.964 1.00 48.12 533 VAL A O 1
ATOM 718 N N . LYS A 1 97 ? 75.684 -13.347 51.661 1.00 47.41 534 LYS A N 1
ATOM 719 C CA . LYS A 1 97 ? 75.425 -13.852 50.326 1.00 49.72 534 LYS A CA 1
ATOM 720 C C . LYS A 1 97 ? 73.965 -13.628 49.949 1.00 50.25 534 LYS A C 1
ATOM 721 O O . LYS A 1 97 ? 73.053 -14.027 50.676 1.00 49.42 534 LYS A O 1
ATOM 727 N N . ASP A 1 98 ? 73.758 -12.955 48.823 1.00 51.84 535 ASP A N 1
ATOM 728 C CA . ASP A 1 98 ? 72.431 -12.768 48.265 1.00 52.91 535 ASP A CA 1
ATOM 729 C C . ASP A 1 98 ? 72.134 -13.981 47.386 1.00 54.97 535 ASP A C 1
ATOM 730 O O . ASP A 1 98 ? 72.570 -14.039 46.229 1.00 57.47 535 ASP A O 1
ATOM 735 N N . VAL A 1 99 ? 71.423 -14.967 47.927 1.00 54.91 536 VAL A N 1
ATOM 736 C CA . VAL A 1 99 ? 71.250 -16.247 47.205 1.00 57.23 536 VAL A CA 1
ATOM 737 C C . VAL A 1 99 ? 70.155 -16.181 46.121 1.00 59.69 536 VAL A C 1
ATOM 738 O O . VAL A 1 99 ? 69.993 -17.118 45.331 1.00 62.48 536 VAL A O 1
ATOM 740 N N . ASN A 1 100 ? 69.438 -15.057 46.087 1.00 59.69 537 ASN A N 1
ATOM 741 C CA . ASN A 1 100 ? 68.430 -14.772 45.080 1.00 57.69 537 ASN A CA 1
ATOM 742 C C . ASN A 1 100 ? 69.080 -14.121 43.842 1.00 55.82 537 ASN A C 1
ATOM 743 O O . ASN A 1 100 ? 68.462 -14.002 42.771 1.00 53.58 537 ASN A O 1
ATOM 748 N N . ASP A 1 101 ? 70.338 -13.713 44.006 1.00 55.98 538 ASP A N 1
ATOM 749 C CA . ASP A 1 101 ? 71.054 -12.896 43.032 1.00 54.43 538 ASP A CA 1
ATOM 750 C C . ASP A 1 101 ? 71.534 -13.726 41.833 1.00 52.60 538 ASP A C 1
ATOM 751 O O . ASP A 1 101 ? 72.704 -14.101 41.760 1.00 54.08 538 ASP A O 1
ATOM 756 N N . GLU A 1 102 ? 70.618 -14.020 40.916 1.00 49.77 539 GLU A N 1
ATOM 757 C CA . GLU A 1 102 ? 70.911 -14.721 39.667 1.00 47.67 539 GLU A CA 1
ATOM 758 C C . GLU A 1 102 ? 70.455 -13.829 38.494 1.00 45.28 539 GLU A C 1
ATOM 759 O O . GLU A 1 102 ? 69.505 -13.039 38.647 1.00 44.52 539 GLU A O 1
ATOM 765 N N . PRO A 1 103 ? 71.125 -13.939 37.321 1.00 43.39 540 PRO A N 1
ATOM 766 C CA . PRO A 1 103 ? 70.943 -12.929 36.275 1.00 41.07 540 PRO A CA 1
ATOM 767 C C . PRO A 1 103 ? 69.532 -12.899 35.726 1.00 39.25 540 PRO A C 1
ATOM 768 O O . PRO A 1 103 ? 68.879 -13.944 35.682 1.00 39.58 540 PRO A O 1
ATOM 772 N N . PRO A 1 104 ? 69.062 -11.708 35.290 1.00 37.55 541 PRO A N 1
ATOM 773 C CA . PRO A 1 104 ? 67.786 -11.639 34.595 1.00 35.99 541 PRO A CA 1
ATOM 774 C C . PRO A 1 104 ? 67.812 -12.426 33.293 1.00 35.13 541 PRO A C 1
ATOM 775 O O . PRO A 1 104 ? 68.880 -12.705 32.733 1.00 34.74 541 PRO A O 1
ATOM 779 N N . TYR A 1 105 ? 66.628 -12.802 32.836 1.00 34.72 542 TYR A N 1
ATOM 780 C CA . TYR A 1 105 ? 66.478 -13.472 31.560 1.00 33.97 542 TYR A CA 1
ATOM 781 C C . TYR A 1 105 ? 65.239 -12.902 30.913 1.00 33.00 542 TYR A C 1
ATOM 782 O O . TYR A 1 105 ? 64.304 -12.497 31.603 1.00 33.07 542 TYR A O 1
ATOM 791 N N . PHE A 1 106 ? 65.246 -12.839 29.589 1.00 32.17 543 PHE A N 1
ATOM 792 C CA . PHE A 1 106 ? 64.071 -12.400 28.852 1.00 31.40 543 PHE A CA 1
ATOM 793 C C . PHE A 1 106 ? 62.960 -13.430 28.967 1.00 31.99 543 PHE A C 1
ATOM 794 O O . PHE A 1 106 ? 63.206 -14.639 28.834 1.00 32.45 543 PHE A O 1
ATOM 802 N N . ILE A 1 107 ? 61.761 -12.939 29.268 1.00 32.13 544 ILE A N 1
ATOM 803 C CA . ILE A 1 107 ? 60.542 -13.756 29.266 1.00 33.36 544 ILE A CA 1
ATOM 804 C C . ILE A 1 107 ? 59.674 -13.560 28.021 1.00 32.98 544 ILE A C 1
ATOM 805 O O . ILE A 1 107 ? 58.666 -14.245 27.856 1.00 34.24 544 ILE A O 1
ATOM 810 N N . ASN A 1 108 ? 60.063 -12.644 27.142 1.00 32.14 545 ASN A N 1
ATOM 811 C CA . ASN A 1 108 ? 59.444 -12.571 25.798 1.00 32.17 545 ASN A CA 1
ATOM 812 C C . ASN A 1 108 ? 59.332 -13.934 25.127 1.00 32.67 545 ASN A C 1
ATOM 813 O O . ASN A 1 108 ? 60.314 -14.679 25.039 1.00 33.11 545 ASN A O 1
ATOM 818 N N . ARG A 1 109 ? 58.127 -14.273 24.686 1.00 32.88 546 ARG A N 1
ATOM 819 C CA . ARG A 1 109 ? 57.932 -15.477 23.893 1.00 33.51 546 ARG A CA 1
ATOM 820 C C . ARG A 1 109 ? 57.079 -15.157 22.662 1.00 34.10 546 ARG A C 1
ATOM 821 O O . ARG A 1 109 ? 56.223 -14.273 22.727 1.00 34.32 546 ARG A O 1
ATOM 829 N N . PRO A 1 110 ? 57.335 -15.839 21.522 1.00 34.67 547 PRO A N 1
ATOM 830 C CA . PRO A 1 110 ? 58.375 -16.846 21.276 1.00 34.84 547 PRO A CA 1
ATOM 831 C C . PRO A 1 110 ? 59.737 -16.203 21.158 1.00 33.75 547 PRO A C 1
ATOM 832 O O . PRO A 1 110 ? 59.829 -14.984 20.984 1.00 33.00 547 PRO A O 1
ATOM 836 N N . LEU A 1 111 ? 60.781 -17.014 21.277 1.00 33.99 548 LEU A N 1
ATOM 837 C CA . LEU A 1 111 ? 62.125 -16.591 20.934 1.00 33.52 548 LEU A CA 1
ATOM 838 C C . LEU A 1 111 ? 62.505 -17.323 19.659 1.00 34.70 548 LEU A C 1
ATOM 839 O O . LEU A 1 111 ? 62.074 -18.469 19.459 1.00 36.08 548 LEU A O 1
ATOM 844 N N . PRO A 1 112 ? 63.293 -16.676 18.778 1.00 34.58 549 PRO A N 1
ATOM 845 C CA . PRO A 1 112 ? 63.847 -15.321 18.893 1.00 33.79 549 PRO A CA 1
ATOM 846 C C . PRO A 1 112 ? 62.784 -14.228 18.817 1.00 33.57 549 PRO A C 1
ATOM 847 O O . PRO A 1 112 ? 61.700 -14.432 18.249 1.00 34.67 549 PRO A O 1
ATOM 851 N N . MET A 1 113 ? 63.112 -13.083 19.398 1.00 32.59 550 MET A N 1
ATOM 852 C CA . MET A 1 113 ? 62.238 -11.930 19.435 1.00 32.29 550 MET A CA 1
ATOM 853 C C . MET A 1 113 ? 61.852 -11.451 18.045 1.00 32.41 550 MET A C 1
ATOM 854 O O . MET A 1 113 ? 62.713 -11.125 17.227 1.00 32.30 550 MET A O 1
ATOM 859 N N . GLN A 1 114 ? 60.548 -11.419 17.789 1.00 32.65 551 GLN A N 1
ATOM 860 C CA . GLN A 1 114 ? 60.031 -11.013 16.494 1.00 33.07 551 GLN A CA 1
ATOM 861 C C . GLN A 1 114 ? 58.883 -10.020 16.636 1.00 33.31 551 GLN A C 1
ATOM 862 O O . GLN A 1 114 ? 58.018 -10.176 17.483 1.00 34.09 551 GLN A O 1
ATOM 868 N N . ALA A 1 115 ? 58.921 -8.984 15.812 1.00 33.23 552 ALA A N 1
ATOM 869 C CA . ALA A 1 115 ? 57.889 -7.983 15.738 1.00 33.41 552 ALA A CA 1
ATOM 870 C C . ALA A 1 115 ? 57.717 -7.596 14.275 1.00 34.39 552 ALA A C 1
ATOM 871 O O . ALA A 1 115 ? 58.511 -7.984 13.408 1.00 34.67 552 ALA A O 1
ATOM 873 N N . VAL A 1 116 ? 56.665 -6.830 14.008 1.00 35.01 553 VAL A N 1
ATOM 874 C CA . VAL A 1 116 ? 56.507 -6.139 12.731 1.00 35.22 553 VAL A CA 1
ATOM 875 C C . VAL A 1 116 ? 56.381 -4.649 13.003 1.00 35.05 553 VAL A C 1
ATOM 876 O O . VAL A 1 116 ? 55.976 -4.240 14.098 1.00 34.90 553 VAL A O 1
ATOM 880 N N . VAL A 1 117 ? 56.727 -3.834 12.015 1.00 35.28 554 VAL A N 1
ATOM 881 C CA . VAL A 1 117 ? 56.458 -2.404 12.111 1.00 34.78 554 VAL A CA 1
ATOM 882 C C . VAL A 1 117 ? 55.577 -1.945 10.955 1.00 36.21 554 VAL A C 1
ATOM 883 O O . VAL A 1 117 ? 55.896 -2.169 9.786 1.00 36.57 554 VAL A O 1
ATOM 887 N N . GLN A 1 118 ? 54.465 -1.306 11.303 1.00 37.06 555 GLN A N 1
ATOM 888 C CA . GLN A 1 118 ? 53.566 -0.648 10.358 1.00 38.36 555 GLN A CA 1
ATOM 889 C C . GLN A 1 118 ? 54.404 0.169 9.363 1.00 38.26 555 GLN A C 1
ATOM 890 O O . GLN A 1 118 ? 55.378 0.815 9.760 1.00 37.54 555 GLN A O 1
ATOM 896 N N . LEU A 1 119 ? 54.053 0.138 8.077 1.00 38.62 556 LEU A N 1
ATOM 897 C CA . LEU A 1 119 ? 54.888 0.801 7.072 1.00 38.76 556 LEU A CA 1
ATOM 898 C C . LEU A 1 119 ? 54.972 2.314 7.227 1.00 39.14 556 LEU A C 1
ATOM 899 O O . LEU A 1 119 ? 56.005 2.918 6.952 1.00 39.55 556 LEU A O 1
ATOM 904 N N . ASN A 1 120 ? 53.881 2.927 7.656 1.00 39.48 557 ASN A N 1
ATOM 905 C CA . ASN A 1 120 ? 53.848 4.367 7.829 1.00 40.22 557 ASN A CA 1
ATOM 906 C C . ASN A 1 120 ? 53.815 4.706 9.300 1.00 39.30 557 ASN A C 1
ATOM 907 O O . ASN A 1 120 ? 53.221 5.702 9.690 1.00 40.43 557 ASN A O 1
ATOM 912 N N . ALA A 1 121 ? 54.427 3.853 10.117 1.00 37.55 558 ALA A N 1
ATOM 913 C CA . ALA A 1 121 ? 54.484 4.083 11.544 1.00 36.92 558 ALA A CA 1
ATOM 914 C C . ALA A 1 121 ? 54.935 5.515 11.859 1.00 37.56 558 ALA A C 1
ATOM 915 O O . ALA A 1 121 ? 56.001 5.941 11.428 1.00 37.19 558 ALA A O 1
ATOM 917 N N . PRO A 1 122 ? 54.111 6.267 12.601 1.00 38.61 559 PRO A N 1
ATOM 918 C CA . PRO A 1 122 ? 54.553 7.597 13.018 1.00 39.81 559 PRO A CA 1
ATOM 919 C C . PRO A 1 122 ? 55.544 7.498 14.176 1.00 39.21 559 PRO A C 1
ATOM 920 O O . PRO A 1 122 ? 55.578 6.479 14.876 1.00 38.23 559 PRO A O 1
ATOM 924 N N . PRO A 1 123 ? 56.378 8.532 14.358 1.00 40.17 560 PRO A N 1
ATOM 925 C CA . PRO A 1 123 ? 57.392 8.520 15.413 1.00 39.83 560 PRO A CA 1
ATOM 926 C C . PRO A 1 123 ? 56.827 8.077 16.763 1.00 39.94 560 PRO A C 1
ATOM 927 O O . PRO A 1 123 ? 55.718 8.479 17.139 1.00 41.25 560 PRO A O 1
ATOM 931 N N . ASN A 1 124 ? 57.592 7.261 17.483 1.00 39.08 561 ASN A N 1
ATOM 932 C CA . ASN A 1 124 ? 57.248 6.864 18.856 1.00 39.63 561 ASN A CA 1
ATOM 933 C C . ASN A 1 124 ? 56.134 5.853 18.931 1.00 39.11 561 ASN A C 1
ATOM 934 O O . ASN A 1 124 ? 55.451 5.714 19.949 1.00 39.51 561 ASN A O 1
ATOM 939 N N . THR A 1 125 ? 55.959 5.160 17.820 1.00 38.71 562 THR A N 1
ATOM 940 C CA . THR A 1 125 ? 55.104 4.007 17.744 1.00 38.46 562 THR A CA 1
ATOM 941 C C . THR A 1 125 ? 55.815 2.846 18.419 1.00 37.23 562 THR A C 1
ATOM 942 O O . THR A 1 125 ? 56.922 2.480 18.018 1.00 36.36 562 THR A O 1
ATOM 946 N N . PRO A 1 126 ? 55.187 2.281 19.459 1.00 37.35 563 PRO A N 1
ATOM 947 C CA . PRO A 1 126 ? 55.710 1.087 20.105 1.00 36.68 563 PRO A CA 1
ATOM 948 C C . PRO A 1 126 ? 55.521 -0.122 19.188 1.00 36.39 563 PRO A C 1
ATOM 949 O O . PRO A 1 126 ? 54.45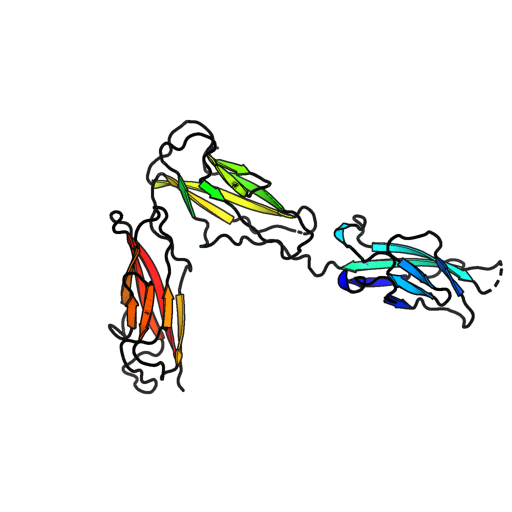6 -0.289 18.609 1.00 37.41 563 PRO A O 1
ATOM 953 N N . VAL A 1 127 ? 56.566 -0.928 19.037 1.00 35.87 564 VAL A N 1
ATOM 954 C CA . VAL A 1 127 ? 56.516 -2.077 18.142 1.00 35.53 564 VAL A CA 1
ATOM 955 C C . VAL A 1 127 ? 56.705 -3.374 18.914 1.00 35.57 564 VAL A C 1
ATOM 956 O O . VAL A 1 127 ? 56.348 -4.451 18.435 1.00 35.89 564 VAL A O 1
ATOM 960 N N . PHE A 1 128 ? 57.268 -3.265 20.112 1.00 35.52 565 PHE A N 1
ATOM 961 C CA . PHE A 1 128 ? 57.498 -4.447 20.957 1.00 35.86 565 PHE A CA 1
ATOM 962 C C . PHE A 1 128 ? 57.939 -4.000 22.331 1.00 36.24 565 PHE A C 1
ATOM 963 O O . PHE A 1 128 ? 58.563 -2.950 22.488 1.00 36.33 565 PHE A O 1
ATOM 971 N N . THR A 1 129 ? 57.629 -4.827 23.325 1.00 36.56 566 THR A N 1
ATOM 972 C CA . THR A 1 129 ? 57.950 -4.541 24.710 1.00 36.84 566 THR A CA 1
ATOM 973 C C . THR A 1 129 ? 58.880 -5.631 25.217 1.00 36.73 566 THR A C 1
ATOM 974 O O . THR A 1 129 ? 58.456 -6.778 25.432 1.00 37.09 566 THR A O 1
ATOM 978 N N . LEU A 1 130 ? 60.148 -5.276 25.392 1.00 36.00 567 LEU A N 1
ATOM 979 C CA . LEU A 1 130 ? 61.098 -6.166 26.040 1.00 36.06 567 LEU A CA 1
ATOM 980 C C . LEU A 1 130 ? 60.655 -6.414 27.468 1.00 36.82 567 LEU A C 1
ATOM 981 O O . LEU A 1 130 ? 60.281 -5.469 28.171 1.00 37.19 567 LEU A O 1
ATOM 986 N N . GLN A 1 131 ? 60.662 -7.682 27.881 1.00 37.04 568 GLN A N 1
ATOM 987 C CA . GLN A 1 131 ? 60.337 -8.040 29.262 1.00 38.41 568 GLN A CA 1
ATOM 988 C C . GLN A 1 131 ? 61.339 -9.048 29.749 1.00 38.26 568 GLN A C 1
ATOM 989 O O . GLN A 1 131 ? 61.371 -10.178 29.267 1.00 38.76 568 GLN A O 1
ATOM 995 N N . ALA A 1 132 ? 62.181 -8.621 30.684 1.00 38.20 569 ALA A N 1
ATOM 996 C CA . ALA A 1 132 ? 63.072 -9.523 31.386 1.00 37.75 569 ALA A CA 1
ATOM 997 C C . ALA A 1 132 ? 62.596 -9.684 32.828 1.00 38.74 569 ALA A C 1
ATOM 998 O O . ALA A 1 132 ? 61.891 -8.829 33.367 1.00 39.37 569 ALA A O 1
ATOM 1000 N N . ARG A 1 133 ? 62.986 -10.790 33.444 1.00 39.08 570 ARG A N 1
ATOM 1001 C CA . ARG A 1 133 ? 62.693 -11.053 34.834 1.00 40.12 570 ARG A CA 1
ATOM 1002 C C . ARG A 1 133 ? 64.003 -11.267 35.560 1.00 39.94 570 ARG A C 1
ATOM 1003 O O . ARG A 1 133 ? 64.851 -12.041 35.103 1.00 40.21 570 ARG A O 1
ATOM 1011 N N . ASP A 1 134 ? 64.176 -10.557 36.668 1.00 39.91 571 ASP A N 1
ATOM 1012 C CA . ASP A 1 134 ? 65.260 -10.820 37.603 1.00 39.75 571 ASP A CA 1
ATOM 1013 C C . ASP A 1 134 ? 64.669 -11.721 38.671 1.00 40.30 571 ASP A C 1
ATOM 1014 O O . ASP A 1 134 ? 63.701 -11.341 3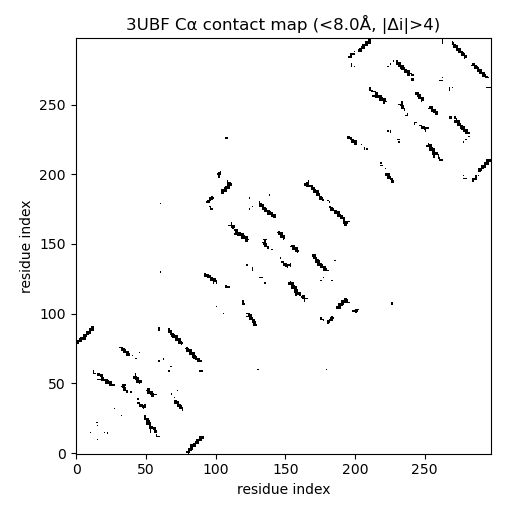9.327 1.00 40.13 571 ASP A O 1
ATOM 1019 N N . PRO A 1 135 ? 65.228 -12.939 38.827 1.00 40.66 572 PRO A N 1
ATOM 1020 C CA . PRO A 1 135 ? 64.741 -13.833 39.890 1.00 41.85 572 PRO A CA 1
ATOM 1021 C C . PRO A 1 135 ? 64.862 -13.189 41.263 1.00 43.35 572 PRO A C 1
ATOM 1022 O O . PRO A 1 135 ? 64.150 -13.591 42.190 1.00 44.68 572 PRO A O 1
ATOM 1026 N N . ASP A 1 136 ? 65.750 -12.198 41.389 1.00 43.46 573 ASP A N 1
ATOM 1027 C CA . ASP A 1 136 ? 65.788 -11.370 42.592 1.00 45.59 573 ASP A CA 1
ATOM 1028 C C . ASP A 1 136 ? 64.760 -10.237 42.555 1.00 45.81 573 ASP A C 1
ATOM 1029 O O . ASP A 1 136 ? 64.869 -9.268 41.798 1.00 44.88 573 ASP A O 1
ATOM 1034 N N . THR A 1 137 ? 63.763 -10.392 43.407 1.00 47.76 574 THR A N 1
ATOM 1035 C CA . THR A 1 137 ? 62.643 -9.473 43.569 1.00 48.87 574 THR A CA 1
ATOM 1036 C C . THR A 1 137 ? 63.046 -8.047 43.962 1.00 49.15 574 THR A C 1
ATOM 1037 O O . THR A 1 137 ? 62.291 -7.105 43.761 1.00 49.12 574 THR A O 1
ATOM 1041 N N . ASP A 1 138 ? 64.258 -7.909 44.487 1.00 49.62 575 ASP A N 1
ATOM 1042 C CA . ASP A 1 138 ? 64.740 -6.664 45.069 1.00 50.84 575 ASP A CA 1
ATOM 1043 C C . ASP A 1 138 ? 65.631 -5.875 44.110 1.00 49.00 575 ASP A C 1
ATOM 1044 O O . ASP A 1 138 ? 66.284 -4.913 44.509 1.00 49.94 575 ASP A O 1
ATOM 1049 N N . HIS A 1 139 ? 65.649 -6.297 42.849 1.00 46.66 576 HIS A N 1
ATOM 1050 C CA . HIS A 1 139 ? 66.543 -5.755 41.827 1.00 45.12 576 HIS A CA 1
ATOM 1051 C C . HIS A 1 139 ? 65.760 -4.964 40.809 1.00 44.25 576 HIS A C 1
ATOM 1052 O O . HIS A 1 139 ? 64.603 -5.257 40.557 1.00 43.63 576 HIS A O 1
ATOM 1059 N N . ASN A 1 140 ? 66.405 -3.962 40.227 1.00 44.54 577 ASN A N 1
ATOM 1060 C CA . ASN A 1 140 ? 65.810 -3.211 39.152 1.00 44.55 577 ASN A CA 1
ATOM 1061 C C . ASN A 1 140 ? 66.664 -3.366 37.923 1.00 43.17 577 ASN A C 1
ATOM 1062 O O . ASN A 1 140 ? 67.881 -3.471 38.029 1.00 43.79 577 ASN A O 1
ATOM 1067 N N . ILE A 1 141 ? 66.018 -3.408 36.763 1.00 41.87 578 ILE A N 1
ATOM 1068 C CA . ILE A 1 141 ? 66.717 -3.645 35.517 1.00 40.89 578 ILE A CA 1
ATOM 1069 C C . ILE A 1 141 ? 66.491 -2.523 34.515 1.00 40.58 578 ILE A C 1
ATOM 1070 O O . ILE A 1 141 ? 65.433 -1.868 34.512 1.00 40.88 578 ILE A O 1
ATOM 1075 N N . HIS A 1 142 ? 67.502 -2.289 33.685 1.00 39.76 579 HIS A N 1
ATOM 1076 C CA . HIS A 1 142 ? 67.399 -1.317 32.605 1.00 39.18 579 HIS A CA 1
ATOM 1077 C C . HIS A 1 142 ? 67.583 -2.019 31.273 1.00 37.49 579 HIS A C 1
ATOM 1078 O O . HIS A 1 142 ? 68.526 -2.792 31.091 1.00 37.37 579 HIS A O 1
ATOM 1085 N N . TYR A 1 143 ? 66.676 -1.746 30.347 1.00 36.38 580 TYR A N 1
ATOM 1086 C CA . TYR A 1 143 ? 66.777 -2.261 29.002 1.00 35.06 580 TYR A CA 1
ATOM 1087 C C . TYR A 1 143 ? 67.510 -1.266 28.124 1.00 35.69 580 TYR A C 1
ATOM 1088 O O . TYR A 1 143 ? 67.318 -0.063 28.250 1.00 36.70 580 TYR A O 1
ATOM 1097 N N . PHE A 1 144 ? 68.347 -1.766 27.226 1.00 35.84 581 PHE A N 1
ATOM 1098 C CA . PHE A 1 144 ? 69.020 -0.901 26.256 1.00 36.54 581 PHE A CA 1
ATOM 1099 C C . PHE A 1 144 ? 69.464 -1.657 25.019 1.00 36.24 581 PHE A C 1
ATOM 1100 O O . PHE A 1 144 ? 69.534 -2.886 25.021 1.00 35.90 581 PHE A O 1
ATOM 1108 N N . ILE A 1 145 ? 69.760 -0.904 23.965 1.00 37.06 582 ILE A N 1
ATOM 1109 C CA . ILE A 1 145 ? 70.215 -1.468 22.694 1.00 37.34 582 ILE A CA 1
ATOM 1110 C C . ILE A 1 145 ? 71.733 -1.532 22.695 1.00 38.43 582 ILE A C 1
ATOM 1111 O O . ILE A 1 145 ? 72.386 -0.507 22.901 1.00 40.00 582 ILE A O 1
ATOM 1116 N N . VAL A 1 146 ? 72.292 -2.717 22.457 1.00 38.70 583 VAL A N 1
ATOM 1117 C CA . VAL A 1 146 ? 73.745 -2.856 22.375 1.00 40.35 583 VAL A CA 1
ATOM 1118 C C . VAL A 1 146 ? 74.255 -2.776 20.942 1.00 41.15 583 VAL A C 1
ATOM 1119 O O . VAL A 1 146 ? 75.427 -2.500 20.714 1.00 42.70 583 VAL A O 1
ATOM 1123 N N . ARG A 1 147 ? 73.374 -3.021 19.980 1.00 40.85 584 ARG A N 1
ATOM 1124 C CA . ARG A 1 147 ? 73.724 -2.921 18.564 1.00 41.88 584 ARG A CA 1
ATOM 1125 C C . ARG A 1 147 ? 72.451 -2.637 17.789 1.00 41.03 584 ARG A C 1
ATOM 1126 O O . ARG A 1 147 ? 71.471 -3.383 17.883 1.00 40.18 584 ARG A O 1
ATOM 1130 N N . ASP A 1 148 ? 72.467 -1.523 17.065 1.00 41.43 585 ASP A N 1
ATOM 1131 C CA . ASP A 1 148 ? 71.346 -1.063 16.270 1.00 40.70 585 ASP A CA 1
ATOM 1132 C C . ASP A 1 148 ? 71.712 -1.254 14.823 1.00 41.57 585 ASP A C 1
ATOM 1133 O O . ASP A 1 148 ? 72.577 -0.554 14.299 1.00 42.61 585 ASP A O 1
ATOM 1138 N N . ARG A 1 149 ? 71.060 -2.212 14.178 1.00 41.36 586 ARG A N 1
ATOM 1139 C CA . ARG A 1 149 ? 71.255 -2.425 12.753 1.00 42.88 586 ARG A CA 1
ATOM 1140 C C . ARG A 1 149 ? 70.054 -1.894 11.972 1.00 42.78 586 ARG A C 1
ATOM 1141 O O . ARG A 1 149 ? 69.750 -2.393 10.878 1.00 44.32 586 ARG A O 1
ATOM 1149 N N . THR A 1 150 ? 69.372 -0.890 12.522 1.00 41.46 587 THR A N 1
ATOM 1150 C CA . THR A 1 150 ? 68.190 -0.336 11.863 1.00 40.90 587 THR A CA 1
ATOM 1151 C C . THR A 1 150 ? 68.449 0.990 11.131 1.00 41.27 587 THR A C 1
ATOM 1152 O O . THR A 1 150 ? 67.599 1.453 10.372 1.00 41.43 587 THR A O 1
ATOM 1156 N N . GLY A 1 151 ? 69.627 1.581 11.344 1.00 41.15 588 GLY A N 1
ATOM 1157 C CA . GLY A 1 151 ? 69.929 2.912 10.829 1.00 41.02 588 GLY A CA 1
ATOM 1158 C C . GLY A 1 151 ? 69.235 3.968 11.675 1.00 40.44 588 GLY A C 1
ATOM 1159 O O . GLY A 1 151 ? 68.816 5.006 11.177 1.00 41.06 588 GLY A O 1
ATOM 1160 N N . GLY A 1 152 ? 69.089 3.679 12.964 1.00 39.08 589 GLY A N 1
ATOM 1161 C CA . GLY A 1 152 ? 68.538 4.632 13.913 1.00 38.14 589 GLY A CA 1
ATOM 1162 C C . GLY A 1 152 ? 67.042 4.816 13.838 1.00 36.95 589 GLY A C 1
ATOM 1163 O O . GLY A 1 152 ? 66.552 5.913 14.080 1.00 38.10 589 GLY A O 1
ATOM 1164 N N . ARG A 1 153 ? 66.313 3.754 13.513 1.00 35.19 590 ARG A N 1
ATOM 1165 C CA . ARG A 1 153 ? 64.867 3.847 13.359 1.00 34.39 590 ARG A CA 1
ATOM 1166 C C . ARG A 1 153 ? 64.106 3.385 14.601 1.00 33.47 590 ARG A C 1
ATOM 1167 O O . ARG A 1 153 ? 62.879 3.449 14.655 1.00 33.44 590 ARG A O 1
ATOM 1175 N N . PHE A 1 154 ? 64.832 2.929 15.609 1.00 32.71 591 PHE A N 1
ATOM 1176 C CA . PHE A 1 154 ? 64.189 2.455 16.816 1.00 32.00 591 PHE A CA 1
ATOM 1177 C C . PHE A 1 154 ? 65.028 2.818 18.007 1.00 33.07 591 PHE A C 1
ATOM 1178 O O . PHE A 1 154 ? 66.265 2.902 17.917 1.00 33.45 591 PHE A O 1
ATOM 1186 N N . GLU A 1 155 ? 64.341 3.047 19.119 1.00 34.02 592 GLU A N 1
ATOM 1187 C CA . GLU A 1 155 ? 64.993 3.188 20.422 1.00 35.41 592 GLU A CA 1
ATOM 1188 C C . GLU A 1 155 ? 64.145 2.490 21.464 1.00 34.72 592 GLU A C 1
ATOM 1189 O O . GLU A 1 155 ? 62.970 2.217 21.236 1.00 34.50 592 GLU A O 1
ATOM 1195 N N . VAL A 1 156 ? 64.762 2.160 22.588 1.00 35.21 593 VAL A N 1
ATOM 1196 C CA . VAL A 1 156 ? 64.093 1.389 23.635 1.00 34.97 593 VAL A CA 1
ATOM 1197 C C . VAL A 1 156 ? 64.013 2.230 24.887 1.00 35.76 593 VAL A C 1
ATOM 1198 O O . VAL A 1 156 ? 64.953 2.931 25.235 1.00 36.59 593 VAL A O 1
ATOM 1202 N N . ASP A 1 157 ? 62.864 2.172 25.539 1.00 35.88 594 ASP A N 1
ATOM 1203 C CA . ASP A 1 157 ? 62.675 2.802 26.815 1.00 36.76 594 ASP A CA 1
ATOM 1204 C C . ASP A 1 157 ? 63.389 1.931 27.857 1.00 36.71 594 ASP A C 1
ATOM 1205 O O . ASP A 1 157 ? 63.080 0.755 28.001 1.00 35.91 594 ASP A O 1
ATOM 1210 N N . GLU A 1 158 ? 64.351 2.512 28.564 1.00 37.87 595 GLU A N 1
ATOM 1211 C CA . GLU A 1 158 ? 65.101 1.787 29.587 1.00 39.08 595 GLU A CA 1
ATOM 1212 C C . GLU A 1 158 ? 64.247 1.311 30.771 1.00 39.76 595 GLU A C 1
ATOM 1213 O O . GLU A 1 158 ? 64.587 0.308 31.390 1.00 39.54 595 GLU A O 1
ATOM 1219 N N . ARG A 1 159 ? 63.169 2.033 31.093 1.00 40.83 596 ARG A N 1
ATOM 1220 C CA . ARG A 1 159 ? 62.290 1.646 32.193 1.00 42.06 596 ARG A CA 1
ATOM 1221 C C . ARG A 1 159 ? 61.281 0.575 31.783 1.00 40.78 596 ARG A C 1
ATOM 1222 O O . ARG A 1 159 ? 61.172 -0.469 32.437 1.00 41.08 596 ARG A O 1
ATOM 1230 N N . SER A 1 160 ? 60.547 0.827 30.706 1.00 39.57 597 SER A N 1
ATOM 1231 C CA . SER A 1 160 ? 59.421 -0.027 30.345 1.00 38.06 597 SER A CA 1
ATOM 1232 C C . SER A 1 160 ? 59.806 -1.180 29.438 1.00 36.42 597 SER A C 1
ATOM 1233 O O . SER A 1 160 ? 59.097 -2.192 29.374 1.00 36.07 597 SER A O 1
ATOM 1236 N N . GLY A 1 161 ? 60.918 -1.020 28.730 1.00 35.50 598 GLY A N 1
ATOM 1237 C CA . GLY A 1 161 ? 61.351 -2.004 27.731 1.00 34.08 598 GLY A CA 1
ATOM 1238 C C . GLY A 1 161 ? 60.672 -1.813 26.376 1.00 33.96 598 GLY A C 1
ATOM 1239 O O . GLY A 1 161 ? 60.962 -2.548 25.425 1.00 33.56 598 GLY A O 1
ATOM 1240 N N . VAL A 1 162 ? 59.786 -0.818 26.275 1.00 34.18 599 VAL A N 1
ATOM 1241 C CA . VAL A 1 162 ? 59.045 -0.577 25.046 1.00 33.62 599 VAL A CA 1
ATOM 1242 C C . VAL A 1 162 ? 60.007 -0.112 23.949 1.00 33.68 599 VAL A C 1
ATOM 1243 O O . VAL A 1 162 ? 60.849 0.774 24.172 1.00 34.78 599 VAL A O 1
ATOM 1247 N N . VAL A 1 163 ? 59.903 -0.741 22.780 1.00 32.58 600 VAL A N 1
ATOM 1248 C CA . VAL A 1 163 ? 60.696 -0.370 21.622 1.00 32.00 600 VAL A CA 1
ATOM 1249 C C . VAL A 1 163 ? 59.808 0.481 20.741 1.00 32.89 600 VAL A C 1
ATOM 1250 O O . VAL A 1 163 ? 58.706 0.054 20.365 1.00 33.09 600 VAL A O 1
ATOM 1254 N N . ARG A 1 164 ? 60.285 1.685 20.426 1.00 33.26 601 ARG A N 1
ATOM 1255 C CA . ARG A 1 164 ? 59.497 2.687 19.718 1.00 34.12 601 ARG A CA 1
ATOM 1256 C C . ARG A 1 164 ? 60.203 3.209 18.462 1.00 34.73 601 ARG A C 1
ATOM 1257 O O . ARG A 1 164 ? 61.420 3.423 18.478 1.00 35.32 601 ARG A O 1
ATOM 1265 N N . THR A 1 165 ? 59.437 3.421 17.389 1.00 34.34 602 THR A N 1
ATOM 1266 C CA . THR A 1 165 ? 59.976 3.939 16.157 1.00 34.61 602 THR A CA 1
ATOM 1267 C C . THR A 1 165 ? 60.457 5.361 16.361 1.00 36.34 602 THR A C 1
ATOM 1268 O O . THR A 1 165 ? 59.870 6.116 17.145 1.00 37.71 602 THR A O 1
ATOM 1272 N N . ARG A 1 166 ? 61.519 5.749 15.667 1.00 36.63 603 ARG A N 1
ATOM 1273 C CA . ARG A 1 166 ? 61.835 7.172 15.605 1.00 38.16 603 ARG A CA 1
ATOM 1274 C C . ARG A 1 166 ? 61.970 7.625 14.153 1.00 39.04 603 ARG A C 1
ATOM 1275 O O . ARG A 1 166 ? 62.149 6.791 13.247 1.00 38.05 603 ARG A O 1
ATOM 1283 N N . GLY A 1 167 ? 61.861 8.936 13.946 1.00 40.64 604 GLY A N 1
ATOM 1284 C CA . GLY A 1 167 ? 61.925 9.525 12.610 1.00 42.76 604 GLY A CA 1
ATOM 1285 C C . GLY A 1 167 ? 60.600 9.407 11.875 1.00 43.51 604 GLY A C 1
ATOM 1286 O O . GLY A 1 167 ? 59.718 8.655 12.301 1.00 42.66 604 GLY A O 1
ATOM 1287 N N . THR A 1 168 ? 60.462 10.145 10.770 1.00 44.96 605 THR A N 1
ATOM 1288 C CA . THR A 1 168 ? 59.211 10.176 10.017 1.00 45.79 605 THR A CA 1
ATOM 1289 C C . THR A 1 168 ? 59.250 9.375 8.722 1.00 45.72 605 THR A C 1
ATOM 1290 O O . THR A 1 168 ? 58.220 9.205 8.068 1.00 46.37 605 THR A O 1
ATOM 1294 N N . ASP A 1 169 ? 60.430 8.910 8.331 1.00 45.67 606 ASP A N 1
ATOM 1295 C CA . ASP A 1 169 ? 60.545 8.079 7.133 1.00 45.95 606 ASP A CA 1
ATOM 1296 C C . ASP A 1 169 ? 59.697 6.820 7.256 1.00 44.76 606 ASP A C 1
ATOM 1297 O O . ASP A 1 169 ? 59.436 6.327 8.350 1.00 43.85 606 ASP A O 1
ATOM 1302 N N . LEU A 1 170 ? 59.268 6.324 6.109 1.00 45.17 607 LEU A N 1
ATOM 1303 C CA . LEU A 1 170 ? 58.542 5.081 6.007 1.00 44.39 607 LEU A CA 1
ATOM 1304 C C . LEU A 1 170 ? 59.453 3.888 6.277 1.00 43.09 607 LEU A C 1
ATOM 1305 O O . LEU A 1 170 ? 60.675 3.991 6.192 1.00 43.34 607 LEU A O 1
ATOM 1310 N N . PHE A 1 171 ? 58.850 2.757 6.610 1.00 42.09 608 PHE A N 1
ATOM 1311 C CA . PHE A 1 171 ? 59.574 1.497 6.645 1.00 41.34 608 PHE A CA 1
ATOM 1312 C C . PHE A 1 171 ? 59.216 0.722 5.375 1.00 42.81 608 PHE A C 1
ATOM 1313 O O . PHE A 1 171 ? 58.163 0.988 4.762 1.00 43.21 608 PHE A O 1
ATOM 1321 N N . GLN A 1 172 ? 60.120 -0.181 4.968 1.00 43.48 609 GLN A N 1
ATOM 1322 C CA . GLN A 1 172 ? 60.003 -0.969 3.732 1.00 45.19 609 GLN A CA 1
ATOM 1323 C C . GLN A 1 172 ? 59.355 -2.321 3.993 1.00 44.94 609 GLN A C 1
ATOM 1324 O O . GLN A 1 172 ? 59.666 -2.991 4.973 1.00 43.75 609 GLN A O 1
ATOM 1330 N N . LEU A 1 173 ? 58.462 -2.721 3.098 1.00 46.59 610 LEU A N 1
ATOM 1331 C CA . LEU A 1 173 ? 57.820 -4.016 3.186 1.00 47.33 610 LEU A CA 1
ATOM 1332 C C . LEU A 1 173 ? 58.875 -5.125 3.151 1.00 48.05 610 LEU A C 1
ATOM 1333 O O . LEU A 1 173 ? 59.848 -5.039 2.394 1.00 48.65 610 LEU A O 1
ATOM 1338 N N . ASP A 1 174 ? 58.689 -6.143 3.997 1.00 47.97 611 ASP A N 1
ATOM 1339 C CA . ASP A 1 174 ? 59.571 -7.306 4.052 1.00 48.65 611 ASP A CA 1
ATOM 1340 C C . ASP A 1 174 ? 60.990 -6.965 4.512 1.00 47.14 611 ASP A C 1
ATOM 1341 O O . ASP A 1 174 ? 61.820 -7.853 4.597 1.00 47.46 611 ASP A O 1
ATOM 1346 N N . MET A 1 175 ? 61.286 -5.696 4.783 1.00 45.93 612 MET A N 1
ATOM 1347 C CA . MET A 1 175 ? 62.624 -5.335 5.232 1.00 45.15 612 MET A CA 1
ATOM 1348 C C . MET A 1 175 ? 62.811 -5.654 6.707 1.00 43.27 612 MET A C 1
ATOM 1349 O O . MET A 1 175 ? 61.933 -5.375 7.532 1.00 42.26 612 MET A O 1
ATOM 1354 N N . GLU A 1 176 ? 63.955 -6.251 7.033 1.00 42.59 613 GLU A N 1
ATOM 1355 C CA . GLU A 1 176 ? 64.254 -6.609 8.412 1.00 40.88 613 GLU A CA 1
ATOM 1356 C C . GLU A 1 176 ? 65.078 -5.533 9.119 1.00 39.57 613 GLU A C 1
ATOM 1357 O O . GLU A 1 176 ? 66.145 -5.123 8.639 1.00 40.34 613 GLU A O 1
ATOM 1363 N N . TYR A 1 177 ? 64.568 -5.088 10.261 1.00 37.23 614 TYR A N 1
ATOM 1364 C CA . TYR A 1 177 ? 65.265 -4.131 11.114 1.00 35.62 614 TYR A CA 1
ATOM 1365 C C . TYR A 1 177 ? 65.693 -4.858 12.389 1.00 34.49 614 TYR A C 1
ATOM 1366 O O . TYR A 1 177 ? 64.841 -5.381 13.120 1.00 34.13 614 TYR A O 1
ATOM 1375 N N . VAL A 1 178 ? 67.001 -4.884 12.648 1.00 33.90 615 VAL A N 1
ATOM 1376 C CA . VAL A 1 178 ? 67.539 -5.690 13.729 1.00 33.67 615 VAL A CA 1
ATOM 1377 C C . VAL A 1 178 ? 68.096 -4.840 14.867 1.00 33.54 615 VAL A C 1
ATOM 1378 O O . VAL A 1 178 ? 68.937 -3.977 14.659 1.00 34.32 615 VAL A O 1
ATOM 1382 N N . LEU A 1 179 ? 67.617 -5.090 16.074 1.00 32.88 616 LEU A N 1
ATOM 1383 C CA . LEU A 1 179 ? 68.261 -4.551 17.261 1.00 32.92 616 LEU A CA 1
ATOM 1384 C C . LEU A 1 179 ? 68.754 -5.694 18.113 1.00 33.20 616 LEU A C 1
ATOM 1385 O O . LEU A 1 179 ? 68.052 -6.696 18.282 1.00 32.57 616 LEU A O 1
ATOM 1390 N N . TYR A 1 180 ? 69.960 -5.545 18.645 1.00 34.24 617 TYR A N 1
ATOM 1391 C CA . TYR A 1 180 ? 70.412 -6.406 19.733 1.00 35.31 617 TYR A CA 1
ATOM 1392 C C . TYR A 1 180 ? 70.149 -5.682 21.041 1.00 35.47 617 TYR A C 1
ATOM 1393 O O . TYR A 1 180 ? 70.538 -4.525 21.206 1.00 36.13 617 TYR A O 1
ATOM 1402 N N . VAL A 1 181 ? 69.444 -6.356 21.942 1.00 35.62 618 VAL A N 1
ATOM 1403 C CA . VAL A 1 181 ? 68.921 -5.733 23.148 1.00 35.90 618 VAL A CA 1
ATOM 1404 C C . VAL A 1 181 ? 69.391 -6.515 24.363 1.00 36.71 618 VAL A C 1
ATOM 1405 O O . VAL A 1 181 ? 69.750 -7.693 24.262 1.00 37.12 618 VAL A O 1
ATOM 1409 N N . LYS A 1 182 ? 69.383 -5.862 25.516 1.00 37.24 619 LYS A N 1
ATOM 1410 C CA . LYS A 1 182 ? 69.960 -6.430 26.713 1.00 38.05 619 LYS A CA 1
ATOM 1411 C C . LYS A 1 182 ? 69.233 -5.766 27.856 1.00 38.30 619 LYS A C 1
ATOM 1412 O O . LYS A 1 182 ? 68.819 -4.612 27.737 1.00 37.81 619 LYS A O 1
ATOM 1418 N N . ALA A 1 183 ? 69.052 -6.497 28.949 1.00 38.85 620 ALA A N 1
ATOM 1419 C CA . ALA A 1 183 ? 68.554 -5.897 30.176 1.00 40.09 620 ALA A CA 1
ATOM 1420 C C . ALA A 1 183 ? 69.624 -6.086 31.230 1.00 41.87 620 ALA A C 1
ATOM 1421 O O . ALA A 1 183 ? 70.185 -7.171 31.369 1.00 42.42 620 ALA A O 1
ATOM 1423 N N . GLU A 1 184 ? 69.938 -5.019 31.946 1.00 43.24 621 GLU A N 1
ATOM 1424 C CA . GLU A 1 184 ? 71.034 -5.057 32.886 1.00 45.03 621 GLU A CA 1
ATOM 1425 C C . GLU A 1 184 ? 70.529 -4.710 34.263 1.00 46.65 621 GLU A C 1
ATOM 1426 O O . GLU A 1 184 ? 69.656 -3.853 34.438 1.00 46.83 621 GLU A O 1
ATOM 1432 N N . ASP A 1 185 ? 71.111 -5.396 35.230 1.00 48.39 622 ASP A N 1
ATOM 1433 C CA . ASP A 1 185 ? 70.781 -5.274 36.620 1.00 50.49 622 ASP A CA 1
ATOM 1434 C C . ASP A 1 185 ? 71.478 -4.057 37.211 1.00 52.65 622 ASP A C 1
ATOM 1435 O O . ASP A 1 185 ? 72.653 -3.819 36.932 1.00 53.18 622 ASP A O 1
ATOM 1440 N N . GLN A 1 186 ? 70.754 -3.307 38.038 1.00 54.42 623 GLN A N 1
ATOM 1441 C CA . GLN A 1 186 ? 71.301 -2.136 38.719 1.00 57.42 623 GLN A CA 1
ATOM 1442 C C . GLN A 1 186 ? 71.846 -2.531 40.087 1.00 59.94 623 GLN A C 1
ATOM 1443 O O . GLN A 1 186 ? 72.319 -1.682 40.856 1.00 62.08 623 GLN A O 1
ATOM 1449 N N . ASN A 1 187 ? 71.779 -3.832 40.380 1.00 60.24 624 ASN A N 1
ATOM 1450 C CA . ASN A 1 187 ? 72.201 -4.382 41.666 1.00 62.33 624 ASN A CA 1
ATOM 1451 C C . ASN A 1 187 ? 73.225 -5.510 41.482 1.00 62.72 624 ASN A C 1
ATOM 1452 O O . ASN A 1 187 ? 74.434 -5.300 41.636 1.00 64.13 624 ASN A O 1
ATOM 1457 N N . GLY A 1 188 ? 72.736 -6.700 41.135 1.00 61.91 625 GLY A N 1
ATOM 1458 C CA . GLY A 1 188 ? 73.590 -7.876 40.954 1.00 61.97 625 GLY A CA 1
ATOM 1459 C C . GLY A 1 188 ? 73.851 -8.188 39.494 1.00 60.47 625 GLY A C 1
ATOM 1460 O O . GLY A 1 188 ? 75.002 -8.268 39.057 1.00 60.84 625 GLY A O 1
ATOM 1461 N N . GLN A 1 196 ? 75.047 -8.227 36.619 1.00 47.17 633 GLN A N 1
ATOM 1462 C CA . GLN A 1 196 ? 74.588 -9.299 35.741 1.00 46.07 633 GLN A CA 1
ATOM 1463 C C . GLN A 1 196 ? 73.558 -8.776 34.762 1.00 44.42 633 GLN A C 1
ATOM 1464 O O . GLN A 1 196 ? 72.895 -7.755 34.994 1.00 44.37 633 GLN A O 1
ATOM 1470 N N . SER A 1 197 ? 73.382 -9.510 33.678 1.00 42.85 634 SER A N 1
ATOM 1471 C CA . SER A 1 197 ? 72.400 -9.126 32.714 1.00 41.03 634 SER A CA 1
ATOM 1472 C C . SER A 1 197 ? 71.860 -10.309 31.933 1.00 39.64 634 SER A C 1
ATOM 1473 O O . SER A 1 197 ? 72.300 -11.435 32.082 1.00 40.00 634 SER A O 1
ATOM 1476 N N . THR A 1 198 ? 70.866 -10.034 31.114 1.00 38.01 635 THR A N 1
ATOM 1477 C CA . THR A 1 198 ? 70.379 -10.996 30.175 1.00 37.15 635 THR A CA 1
ATOM 1478 C C . THR A 1 198 ? 71.478 -11.251 29.155 1.00 36.84 635 THR A C 1
ATOM 1479 O O . THR A 1 198 ? 72.479 -10.539 29.123 1.00 37.18 635 THR A O 1
ATOM 1483 N N . PRO A 1 199 ? 71.293 -12.276 28.319 1.00 36.61 636 PRO A N 1
ATOM 1484 C CA . PRO A 1 199 ? 72.044 -12.323 27.072 1.00 36.67 636 PRO A CA 1
ATOM 1485 C C . PRO A 1 199 ? 71.677 -11.131 26.187 1.00 35.65 636 PRO A C 1
ATOM 1486 O O . PRO A 1 199 ? 70.631 -10.493 26.390 1.00 35.16 636 PRO A O 1
ATOM 1490 N N . GLU A 1 200 ? 72.534 -10.833 25.219 1.00 35.49 637 GLU A N 1
ATOM 1491 C CA . GLU A 1 200 ? 72.237 -9.837 24.207 1.00 34.75 637 GLU A CA 1
ATOM 1492 C C . GLU A 1 200 ? 71.421 -10.526 23.141 1.00 34.30 637 GLU A C 1
ATOM 1493 O O . GLU A 1 200 ? 71.973 -11.236 22.296 1.00 35.96 637 GLU A O 1
ATOM 1499 N N . GLU A 1 201 ? 70.108 -10.342 23.210 1.00 32.69 638 GLU A N 1
ATOM 1500 C CA . GLU A 1 201 ? 69.174 -10.993 22.303 1.00 32.43 638 GLU A CA 1
ATOM 1501 C C . GLU A 1 201 ? 68.932 -10.199 21.032 1.00 32.01 638 GLU A C 1
ATOM 1502 O O . GLU A 1 201 ? 68.991 -8.965 21.020 1.00 31.84 638 GLU A O 1
ATOM 1508 N N . ARG A 1 202 ? 68.606 -10.922 19.973 1.00 32.15 639 ARG A N 1
ATOM 1509 C CA . ARG A 1 202 ? 68.324 -10.324 18.686 1.00 31.60 639 ARG A CA 1
ATOM 1510 C C . ARG A 1 202 ? 66.832 -10.122 18.487 1.00 31.23 639 ARG A C 1
ATOM 1511 O O . ARG A 1 202 ? 66.056 -11.075 18.509 1.00 31.33 639 ARG A O 1
ATOM 1519 N N . LEU A 1 203 ? 66.460 -8.864 18.269 1.00 31.02 640 LEU A N 1
ATOM 1520 C CA . LEU A 1 203 ? 65.092 -8.480 17.966 1.00 30.37 640 LEU A CA 1
ATOM 1521 C C . LEU A 1 203 ? 64.995 -8.142 16.479 1.00 30.69 640 LEU A C 1
ATOM 1522 O O . LEU A 1 203 ? 65.690 -7.242 15.959 1.00 30.46 640 LEU A O 1
ATOM 1527 N N . SER A 1 204 ? 64.132 -8.902 15.816 1.00 30.77 641 SER A N 1
ATOM 1528 C CA . SER A 1 204 ? 63.878 -8.784 14.398 1.00 31.45 641 SER A CA 1
ATOM 1529 C C . SER A 1 204 ? 62.539 -8.096 14.197 1.00 31.08 641 SER A C 1
ATOM 1530 O O . SER A 1 204 ? 61.505 -8.616 14.621 1.00 31.28 641 SER A O 1
ATOM 1533 N N . ILE A 1 205 ? 62.569 -6.925 13.562 1.00 30.58 642 ILE A N 1
ATOM 1534 C CA . ILE A 1 205 ? 61.360 -6.165 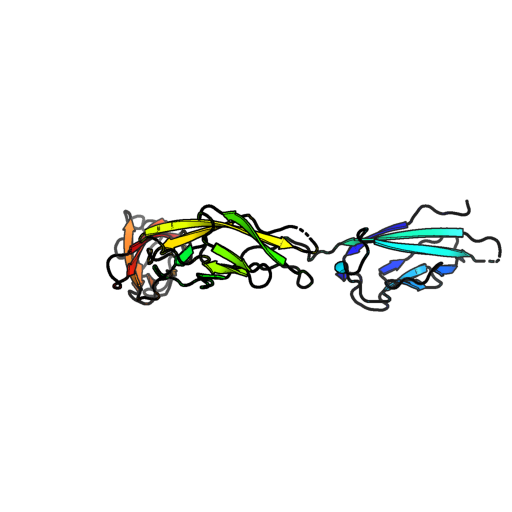13.255 1.00 30.25 642 ILE A CA 1
ATOM 1535 C C . ILE A 1 205 ? 61.245 -6.082 11.739 1.00 30.40 642 ILE A C 1
ATOM 1536 O O . ILE A 1 205 ? 62.157 -5.605 11.074 1.00 30.52 642 ILE A O 1
ATOM 1541 N N . VAL A 1 206 ? 60.152 -6.604 11.194 1.00 30.32 643 VAL A N 1
ATOM 1542 C CA . VAL A 1 206 ? 59.984 -6.677 9.746 1.00 30.72 643 VAL A CA 1
ATOM 1543 C C . VAL A 1 206 ? 58.936 -5.658 9.287 1.00 31.28 643 VAL A C 1
ATOM 1544 O O . VAL A 1 206 ? 57.873 -5.533 9.899 1.00 31.54 643 VAL A O 1
ATOM 1548 N N . GLY A 1 207 ? 59.237 -4.909 8.230 1.00 31.64 644 GLY A N 1
ATOM 1549 C CA . GLY A 1 207 ? 58.274 -3.953 7.701 1.00 31.68 644 GLY A CA 1
ATOM 1550 C C . GLY A 1 207 ? 56.952 -4.606 7.314 1.00 33.08 644 GLY A C 1
ATOM 1551 O O . GLY A 1 207 ? 56.917 -5.532 6.502 1.00 33.70 644 GLY A O 1
ATOM 1552 N N . GLY A 1 208 ? 55.869 -4.126 7.925 1.00 33.32 645 GLY A N 1
ATOM 1553 C CA . GLY A 1 208 ? 54.506 -4.421 7.490 1.00 35.11 645 GLY A CA 1
ATOM 1554 C C . GLY A 1 208 ? 53.961 -5.753 7.950 1.00 35.80 645 GLY A C 1
ATOM 1555 O O . GLY A 1 208 ? 53.058 -5.812 8.793 1.00 36.50 645 GLY A O 1
ATOM 1556 N N . LYS A 1 209 ? 54.508 -6.826 7.398 1.00 36.14 646 LYS A N 1
ATOM 1557 C CA . LYS A 1 209 ? 54.026 -8.165 7.709 1.00 37.06 646 LYS A CA 1
ATOM 1558 C C . LYS A 1 209 ? 55.164 -9.175 7.640 1.00 36.50 646 LYS A C 1
ATOM 1559 O O . LYS A 1 209 ? 56.175 -8.940 6.969 1.00 36.49 646 LYS A O 1
ATOM 1565 N N . ARG A 1 210 ? 54.990 -10.286 8.354 1.00 38.28 647 ARG A N 1
ATOM 1566 C CA . ARG A 1 210 ? 55.940 -11.399 8.351 1.00 35.71 647 ARG A CA 1
ATOM 1567 C C . ARG A 1 210 ? 55.139 -12.648 8.689 1.00 34.41 647 ARG A C 1
ATOM 1568 O O . ARG A 1 210 ? 53.991 -12.551 9.111 1.00 34.24 647 ARG A O 1
ATOM 1576 N N . ALA A 1 211 ? 55.755 -13.815 8.531 1.00 33.45 648 ALA A N 1
ATOM 1577 C CA . ALA A 1 211 ? 55.058 -15.081 8.688 1.00 32.70 648 ALA A CA 1
ATOM 1578 C C . ALA A 1 211 ? 54.869 -15.441 10.151 1.00 31.89 648 ALA A C 1
ATOM 1579 O O . ALA A 1 211 ? 55.593 -14.936 11.007 1.00 30.84 648 ALA A O 1
ATOM 1581 N N . PRO A 1 212 ? 53.903 -16.328 10.445 1.00 32.56 649 PRO A N 1
ATOM 1582 C CA . PRO A 1 212 ? 53.636 -16.732 11.817 1.00 32.40 649 PRO A CA 1
ATOM 1583 C C . PRO A 1 212 ? 54.880 -17.325 12.435 1.00 31.64 649 PRO A C 1
ATOM 1584 O O . PRO A 1 212 ? 55.717 -17.889 11.712 1.00 31.61 649 PRO A O 1
ATOM 1588 N N . GLN A 1 213 ? 55.003 -17.176 13.752 1.00 31.63 650 GLN A N 1
ATOM 1589 C CA . GLN A 1 213 ? 56.080 -17.792 14.501 1.00 31.18 650 GLN A CA 1
ATOM 1590 C C . GLN A 1 213 ? 55.482 -18.724 15.539 1.00 31.76 650 GLN A C 1
ATOM 1591 O O . GLN A 1 213 ? 54.578 -18.349 16.304 1.00 32.23 650 GLN A O 1
ATOM 1597 N N . PHE A 1 214 ? 55.997 -19.947 15.552 1.00 31.93 651 PHE A N 1
ATOM 1598 C CA . PHE A 1 214 ? 55.575 -20.935 16.516 1.00 32.64 651 PHE A CA 1
ATOM 1599 C C . PHE A 1 214 ? 56.126 -20.571 17.881 1.00 33.98 651 PHE A C 1
ATOM 1600 O O . PHE A 1 214 ? 57.186 -19.953 17.979 1.00 34.55 651 PHE A O 1
ATOM 1608 N N . TYR A 1 215 ? 55.395 -20.939 18.931 1.00 35.73 652 TYR A N 1
ATOM 1609 C CA . TYR A 1 215 ? 55.809 -20.650 20.313 1.00 37.84 652 TYR A CA 1
ATOM 1610 C C . TYR A 1 215 ? 56.969 -21.515 20.795 1.00 38.56 652 TYR A C 1
ATOM 1611 O O . TYR A 1 215 ? 57.580 -21.225 21.818 1.00 40.63 652 TYR A O 1
ATOM 1620 N N . MET A 1 216 ? 57.280 -22.567 20.042 1.00 38.44 653 MET A N 1
ATOM 1621 C CA . MET A 1 216 ? 58.515 -23.334 20.242 1.00 39.64 653 MET A CA 1
ATOM 1622 C C . MET A 1 216 ? 59.202 -23.551 18.881 1.00 39.10 653 MET A C 1
ATOM 1623 O O . MET A 1 216 ? 58.514 -23.759 17.870 1.00 38.79 653 MET A O 1
ATOM 1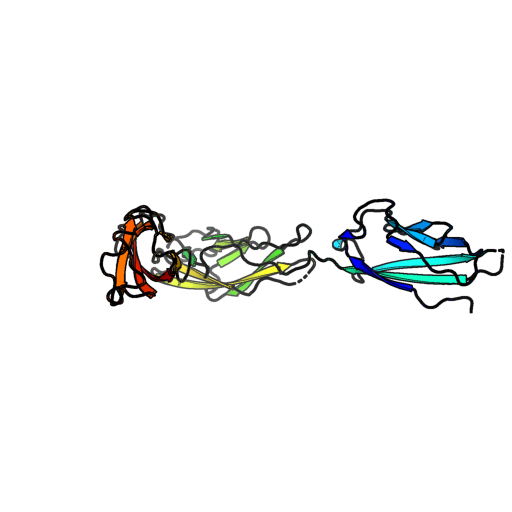628 N N . PRO A 1 217 ? 60.553 -23.531 18.848 1.00 39.64 654 PRO A N 1
ATOM 1629 C CA . PRO A 1 217 ? 61.254 -23.754 17.592 1.00 39.31 654 PRO A CA 1
ATOM 1630 C C . PRO A 1 217 ? 61.149 -25.204 17.107 1.00 38.55 654 PRO A C 1
ATOM 1631 O O . PRO A 1 217 ? 61.333 -25.470 15.915 1.00 39.00 654 PRO A O 1
ATOM 1635 N N . SER A 1 218 ? 60.878 -26.129 18.025 1.00 37.80 655 SER A N 1
ATOM 1636 C CA . SER A 1 218 ? 60.491 -27.497 17.677 1.00 36.76 655 SER A CA 1
ATOM 1637 C C . SER A 1 218 ? 59.641 -28.103 18.779 1.00 35.97 655 SER A C 1
ATOM 1638 O O . SER A 1 218 ? 59.668 -27.657 19.918 1.00 36.63 655 SER A O 1
ATOM 1641 N N . TYR A 1 219 ? 58.879 -29.124 18.431 1.00 35.38 656 TYR A N 1
ATOM 1642 C CA . TYR A 1 219 ? 57.993 -29.763 19.383 1.00 34.88 656 TYR A CA 1
ATOM 1643 C C . TYR A 1 219 ? 58.293 -31.239 19.481 1.00 35.29 656 TYR A C 1
ATOM 1644 O O . TYR A 1 219 ? 58.611 -31.892 18.493 1.00 35.01 656 TYR A O 1
ATOM 1653 N N . GLU A 1 220 ? 58.144 -31.750 20.691 1.00 36.49 657 GLU A N 1
ATOM 1654 C CA . GLU A 1 220 ? 58.528 -33.090 21.056 1.00 38.15 657 GLU A CA 1
ATOM 1655 C C . GLU A 1 220 ? 57.437 -33.586 22.000 1.00 37.95 657 GLU A C 1
ATOM 1656 O O . GLU A 1 220 ? 57.098 -32.905 22.972 1.00 38.39 657 GLU A O 1
ATOM 1662 N N . ALA A 1 221 ? 56.847 -34.739 21.702 1.00 37.70 658 ALA A N 1
ATOM 1663 C CA . ALA A 1 221 ? 55.936 -35.382 22.658 1.00 37.93 658 ALA A CA 1
ATOM 1664 C C . ALA A 1 221 ? 56.353 -36.821 22.873 1.00 38.66 658 ALA A C 1
ATOM 1665 O O . ALA A 1 221 ? 56.891 -37.453 21.973 1.00 38.89 658 ALA A O 1
ATOM 1667 N N . GLU A 1 222 ? 56.107 -37.319 24.075 1.00 39.88 659 GLU A N 1
ATOM 1668 C CA . GLU A 1 222 ? 56.392 -38.690 24.435 1.00 41.15 659 GLU A CA 1
ATOM 1669 C C . GLU A 1 222 ? 55.126 -39.307 25.006 1.00 41.58 659 GLU A C 1
ATOM 1670 O O . GLU A 1 222 ? 54.636 -38.881 26.041 1.00 42.51 659 GLU A O 1
ATOM 1676 N N . ILE A 1 223 ? 54.597 -40.317 24.328 1.00 41.49 660 ILE A N 1
ATOM 1677 C CA . ILE A 1 223 ? 53.329 -40.900 24.727 1.00 42.03 660 ILE A CA 1
ATOM 1678 C C . ILE A 1 223 ? 53.385 -42.413 24.892 1.00 43.00 660 ILE A C 1
ATOM 1679 O O . ILE A 1 223 ? 54.066 -43.100 24.127 1.00 42.71 660 ILE A O 1
ATOM 1684 N N . PRO A 1 224 ? 52.693 -42.932 25.923 1.00 44.31 661 PRO A N 1
ATOM 1685 C CA . PRO A 1 224 ? 52.623 -44.370 26.084 1.00 45.55 661 PRO A CA 1
ATOM 1686 C C . PRO A 1 224 ? 51.824 -45.021 24.965 1.00 46.19 661 PRO A C 1
ATOM 1687 O O . PRO A 1 224 ? 50.980 -44.385 24.324 1.00 45.85 661 PRO A O 1
ATOM 1691 N N . GLU A 1 225 ? 52.128 -46.291 24.750 1.00 47.32 662 GLU A N 1
ATOM 1692 C CA . GLU A 1 225 ? 51.479 -47.147 23.783 1.00 48.85 662 GLU A CA 1
ATOM 1693 C C . GLU A 1 225 ? 49.963 -47.154 23.938 1.00 50.13 662 GLU A C 1
ATOM 1694 O O . GLU A 1 225 ? 49.236 -47.302 22.950 1.00 51.14 662 GLU A O 1
ATOM 1700 N N . ASN A 1 226 ? 49.494 -47.007 25.176 1.00 50.82 663 ASN A N 1
ATOM 1701 C CA . ASN A 1 226 ? 48.070 -47.122 25.475 1.00 52.86 663 ASN A CA 1
ATOM 1702 C C . ASN A 1 226 ? 47.321 -45.789 25.521 1.00 53.01 663 ASN A C 1
ATOM 1703 O O . ASN A 1 226 ? 46.199 -45.726 26.037 1.00 55.35 663 ASN A O 1
ATOM 1708 N N . GLN A 1 227 ? 47.944 -44.728 24.996 1.00 50.90 664 GLN A N 1
ATOM 1709 C CA . GLN A 1 227 ? 47.287 -43.429 24.835 1.00 51.18 664 GLN A CA 1
ATOM 1710 C C . GLN A 1 227 ? 45.900 -43.639 24.209 1.00 53.49 664 GLN A C 1
ATOM 1711 O O . GLN A 1 227 ? 45.773 -44.371 23.220 1.00 53.66 664 GLN A O 1
ATOM 1717 N N . LYS A 1 228 ? 44.867 -43.036 24.803 1.00 55.54 665 LYS A N 1
ATOM 1718 C CA . LYS A 1 228 ? 43.493 -43.264 24.349 1.00 59.04 665 LYS A CA 1
ATOM 1719 C C . LYS A 1 228 ? 43.257 -42.585 22.998 1.00 58.98 665 LYS A C 1
ATOM 1720 O O . LYS A 1 228 ? 43.697 -41.457 22.780 1.00 57.22 665 LYS A O 1
ATOM 1722 N N . LYS A 1 229 ? 42.597 -43.300 22.086 1.00 61.41 666 LYS A N 1
ATOM 1723 C CA . LYS A 1 229 ? 42.248 -42.766 20.770 1.00 62.20 666 LYS A CA 1
ATOM 1724 C C . LYS A 1 229 ? 41.534 -41.417 20.917 1.00 63.45 666 LYS A C 1
ATOM 1725 O O . LYS A 1 229 ? 40.646 -41.250 21.766 1.00 65.99 666 LYS A O 1
ATOM 1731 N N . ASP A 1 230 ? 41.953 -40.453 20.102 1.00 61.83 667 ASP A N 1
ATOM 1732 C CA . ASP A 1 230 ? 41.336 -39.126 20.063 1.00 62.98 667 ASP A CA 1
ATOM 1733 C C . ASP A 1 230 ? 41.587 -38.287 21.326 1.00 61.48 667 ASP A C 1
ATOM 1734 O O . ASP A 1 230 ? 40.922 -37.270 21.551 1.00 63.23 667 ASP A O 1
ATOM 1739 N N . SER A 1 231 ? 42.559 -38.712 22.129 1.00 58.61 668 SER A N 1
ATOM 1740 C CA . SER A 1 231 ? 43.053 -37.910 23.240 1.00 57.24 668 SER A CA 1
ATOM 1741 C C . SER A 1 231 ? 44.112 -36.915 22.756 1.00 53.96 668 SER A C 1
ATOM 1742 O O . SER A 1 231 ? 44.807 -37.161 21.764 1.00 51.63 668 SER A O 1
ATOM 1745 N N . ASP A 1 232 ? 44.227 -35.803 23.480 1.00 53.97 669 ASP A N 1
ATOM 1746 C CA . ASP A 1 232 ? 45.181 -34.743 23.180 1.00 51.75 669 ASP A CA 1
ATOM 1747 C C . ASP A 1 232 ? 46.583 -35.205 23.519 1.00 49.11 669 ASP A C 1
ATOM 1748 O O . ASP A 1 232 ? 46.809 -35.775 24.587 1.00 49.88 669 ASP A O 1
ATOM 1753 N N . ILE A 1 233 ? 47.512 -34.947 22.606 1.00 46.25 670 ILE A N 1
ATOM 1754 C CA . ILE A 1 233 ? 48.884 -35.380 22.732 1.00 44.01 670 ILE A CA 1
ATOM 1755 C C . ILE A 1 233 ? 49.788 -34.173 22.979 1.00 42.85 670 ILE A C 1
ATOM 1756 O O . ILE A 1 233 ? 50.656 -34.192 23.861 1.00 42.40 670 ILE A O 1
ATOM 1761 N N . ILE A 1 234 ? 49.579 -33.122 22.194 1.00 42.24 671 ILE A N 1
ATOM 1762 C CA . ILE A 1 234 ? 50.369 -31.909 22.312 1.00 41.00 671 ILE A CA 1
ATOM 1763 C C . ILE A 1 234 ? 49.592 -30.755 21.697 1.00 41.87 671 ILE A C 1
ATOM 1764 O O . ILE A 1 234 ? 48.819 -30.958 20.751 1.00 42.40 671 ILE A O 1
ATOM 1769 N N . SER A 1 235 ? 49.767 -29.563 22.264 1.00 42.13 672 SER A N 1
ATOM 1770 C CA . SER A 1 235 ? 49.186 -28.350 21.700 1.00 43.10 672 SER A CA 1
ATOM 1771 C C . SER A 1 235 ? 50.262 -27.552 21.010 1.00 41.50 672 SER A C 1
ATOM 1772 O O . SER A 1 235 ? 51.305 -27.262 21.589 1.00 41.26 672 SER A O 1
ATOM 1775 N N . ILE A 1 236 ? 50.000 -27.190 19.768 1.00 41.34 673 ILE A N 1
ATOM 1776 C CA . ILE A 1 236 ? 50.921 -26.365 19.022 1.00 40.21 673 ILE A CA 1
ATOM 1777 C C . ILE A 1 236 ? 50.283 -25.008 18.773 1.00 41.47 673 ILE A C 1
ATOM 1778 O O . ILE A 1 236 ? 49.099 -24.912 18.435 1.00 43.53 673 ILE A O 1
ATOM 1783 N N . LYS A 1 237 ? 51.055 -23.952 18.986 1.00 40.96 674 LYS A N 1
ATOM 1784 C CA . LYS A 1 237 ? 50.531 -22.623 18.760 1.00 42.15 674 LYS A CA 1
ATOM 1785 C C . LYS A 1 237 ? 51.540 -21.765 18.025 1.00 40.66 674 LYS A C 1
ATOM 1786 O O . LYS A 1 237 ? 52.742 -21.820 18.302 1.00 39.44 674 LYS A O 1
ATOM 1792 N N . ALA A 1 238 ? 51.034 -20.989 17.073 1.00 40.61 675 ALA A N 1
ATOM 1793 C CA . ALA A 1 238 ? 51.845 -20.028 16.357 1.00 39.46 675 ALA A CA 1
ATOM 1794 C C . ALA A 1 238 ? 51.250 -18.650 16.551 1.00 40.87 675 ALA A C 1
ATOM 1795 O O . ALA A 1 238 ? 50.037 -18.490 16.693 1.00 42.60 675 ALA A O 1
ATOM 1797 N N . LYS A 1 239 ? 52.123 -17.658 16.595 1.00 40.33 676 LYS A N 1
ATOM 1798 C CA . LYS A 1 239 ? 51.710 -16.300 16.802 1.00 41.31 676 LYS A CA 1
ATOM 1799 C C . LYS A 1 239 ? 51.548 -15.695 15.427 1.00 41.78 676 LYS A C 1
ATOM 1800 O O . LYS A 1 239 ? 52.427 -15.836 14.573 1.00 41.06 676 LYS A O 1
ATOM 1806 N N . SER A 1 240 ? 50.414 -15.042 15.204 1.00 43.26 677 SER A N 1
ATOM 1807 C CA . SER A 1 240 ? 50.211 -14.302 13.982 1.00 43.88 677 SER A CA 1
ATOM 1808 C C . SER A 1 240 ? 50.529 -12.846 14.261 1.00 44.63 677 SER A C 1
ATOM 1809 O O . SER A 1 240 ? 49.877 -12.209 15.100 1.00 46.73 677 SER A O 1
ATOM 1812 N N . PHE A 1 241 ? 51.518 -12.315 13.556 1.00 43.18 678 PHE A N 1
ATOM 1813 C CA . PHE A 1 241 ? 51.911 -10.920 13.751 1.00 44.22 678 PHE A CA 1
ATOM 1814 C C . PHE A 1 241 ? 50.918 -9.913 13.187 1.00 47.16 678 PHE A C 1
ATOM 1815 O O . PHE A 1 241 ? 50.937 -8.737 13.561 1.00 48.66 678 PHE A O 1
ATOM 1823 N N . ALA A 1 242 ? 50.047 -10.389 12.302 1.00 48.40 679 ALA A N 1
ATOM 1824 C CA . ALA A 1 242 ? 48.949 -9.587 11.774 1.00 51.62 679 ALA A CA 1
ATOM 1825 C C . ALA A 1 242 ? 47.690 -9.822 12.596 1.00 53.59 679 ALA A C 1
ATOM 1826 O O . ALA A 1 242 ? 46.619 -9.349 12.256 1.00 56.22 679 ALA A O 1
ATOM 1828 N N . ASP A 1 243 ? 47.837 -10.583 13.673 1.00 52.92 680 ASP A N 1
ATOM 1829 C CA . ASP A 1 243 ? 46.733 -10.938 14.565 1.00 55.55 680 ASP A CA 1
ATOM 1830 C C . ASP A 1 243 ? 45.562 -11.567 13.804 1.00 57.49 680 ASP A C 1
ATOM 1831 O O . ASP A 1 243 ? 44.386 -11.356 14.126 1.00 60.21 680 ASP A O 1
ATOM 1836 N N . ARG A 1 244 ? 45.923 -12.370 12.805 1.00 56.22 681 ARG A N 1
ATOM 1837 C CA . ARG A 1 244 ? 44.978 -12.999 11.899 1.00 58.69 681 ARG A CA 1
ATOM 1838 C C . ARG A 1 244 ? 44.783 -14.478 12.225 1.00 57.70 681 ARG A C 1
ATOM 1839 O O . ARG A 1 244 ? 45.558 -15.071 12.971 1.00 54.91 681 ARG A O 1
ATOM 1841 N N . GLU A 1 245 ? 43.742 -15.069 11.652 1.00 60.56 682 GLU A N 1
ATOM 1842 C CA . GLU A 1 245 ? 43.399 -16.455 11.932 1.00 60.62 682 GLU A CA 1
ATOM 1843 C C . GLU A 1 245 ? 44.496 -17.419 11.456 1.00 56.82 682 GLU A C 1
ATOM 1844 O O . GLU A 1 245 ? 45.01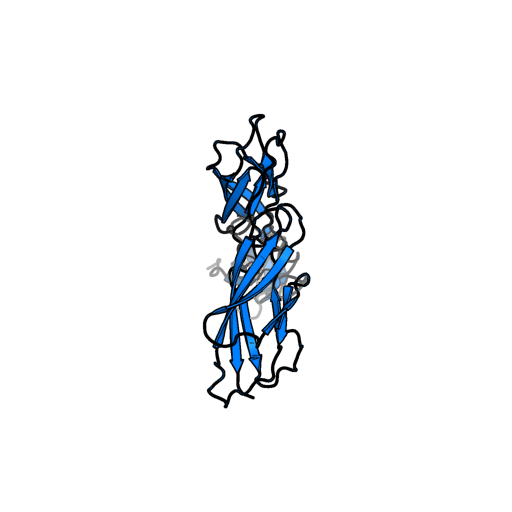2 -17.298 10.343 1.00 56.09 682 GLU A O 1
ATOM 1850 N N . ILE A 1 246 ? 44.861 -18.358 12.324 1.00 54.63 683 ILE A N 1
ATOM 1851 C CA . ILE A 1 246 ? 45.841 -19.389 11.985 1.00 51.63 683 ILE A CA 1
ATOM 1852 C C . ILE A 1 246 ? 45.173 -20.744 11.730 1.00 52.63 683 ILE A C 1
ATOM 1853 O O . ILE A 1 246 ? 44.422 -21.240 12.574 1.00 53.74 683 ILE A O 1
ATOM 1858 N N . ARG A 1 247 ? 45.443 -21.324 10.562 1.00 52.67 684 ARG A N 1
ATOM 1859 C CA . ARG A 1 247 ? 45.038 -22.694 10.252 1.00 53.68 684 ARG A CA 1
ATOM 1860 C C . ARG A 1 247 ? 46.242 -23.644 10.341 1.00 50.09 684 ARG A C 1
ATOM 1861 O O . ARG A 1 247 ? 47.259 -23.433 9.676 1.00 48.68 684 ARG A O 1
ATOM 1869 N N . TYR A 1 248 ? 46.121 -24.680 11.167 1.00 48.62 685 TYR A N 1
ATOM 1870 C CA . TYR A 1 248 ? 47.203 -25.644 11.362 1.00 45.61 685 TYR A CA 1
ATOM 1871 C C . TYR A 1 248 ? 46.973 -26.888 10.531 1.00 47.44 685 TYR A C 1
ATOM 1872 O O . TYR A 1 248 ? 45.852 -27.405 10.484 1.00 50.03 685 TYR A O 1
ATOM 1881 N N . THR A 1 249 ? 48.026 -27.357 9.863 1.00 46.69 686 THR A N 1
ATOM 1882 C CA . THR A 1 249 ? 47.996 -28.675 9.236 1.00 48.30 686 THR A CA 1
ATOM 1883 C C . THR A 1 249 ? 49.169 -29.513 9.687 1.00 46.31 686 THR A C 1
ATOM 1884 O O . THR A 1 249 ? 50.134 -29.002 10.268 1.00 44.00 686 THR A O 1
ATOM 1888 N N . LEU A 1 250 ? 49.071 -30.808 9.405 1.00 48.14 687 LEU A N 1
ATOM 1889 C CA . LEU A 1 250 ? 49.992 -31.809 9.920 1.00 46.99 687 LEU A CA 1
ATOM 1890 C C . LEU A 1 250 ? 50.256 -32.864 8.862 1.00 49.71 687 LEU A C 1
ATOM 1891 O O . LEU A 1 250 ? 49.331 -33.528 8.389 1.00 52.22 687 LEU A O 1
ATOM 1896 N N . LYS A 1 251 ? 51.519 -33.015 8.481 1.00 50.10 688 LYS A N 1
ATOM 1897 C CA . LYS A 1 251 ? 51.896 -34.109 7.593 1.00 53.21 688 LYS A CA 1
ATOM 1898 C C . LYS A 1 251 ? 52.986 -34.975 8.221 1.00 51.86 688 LYS A C 1
ATOM 1899 O O . LYS A 1 251 ? 53.777 -34.498 9.034 1.00 49.72 688 LYS A O 1
ATOM 1905 N N . ALA A 1 252 ? 53.003 -36.249 7.851 1.00 53.90 689 ALA A N 1
ATOM 1906 C CA . ALA A 1 252 ? 53.995 -37.182 8.354 1.00 53.49 689 ALA A CA 1
ATOM 1907 C C . ALA A 1 252 ? 55.212 -37.212 7.444 1.00 55.31 689 ALA A C 1
ATOM 1908 O O . ALA A 1 252 ? 55.076 -37.285 6.224 1.00 58.09 689 ALA A O 1
ATOM 1910 N N . GLN A 1 253 ? 56.396 -37.133 8.045 1.00 54.18 690 GLN A N 1
ATOM 1911 C CA . GLN A 1 253 ? 57.646 -37.335 7.325 1.00 56.59 690 GLN A CA 1
ATOM 1912 C C . GLN A 1 253 ? 58.042 -38.804 7.415 1.00 58.16 690 GLN A C 1
ATOM 1913 O O . GLN A 1 253 ? 58.465 -39.280 8.472 1.00 57.08 690 GLN A O 1
ATOM 1919 N N . GLY A 1 254 ? 57.882 -39.521 6.305 1.00 61.28 691 GLY A N 1
ATOM 1920 C CA . GLY A 1 254 ? 58.086 -40.956 6.288 1.00 63.20 691 GLY A CA 1
ATOM 1921 C C . GLY A 1 254 ? 56.869 -41.670 6.844 1.00 62.90 691 GLY A C 1
ATOM 1922 O O . GLY A 1 254 ? 55.741 -41.432 6.405 1.00 63.24 691 GLY A O 1
ATOM 1923 N N . GLN A 1 255 ? 57.098 -42.530 7.833 1.00 62.20 692 GLN A N 1
ATOM 1924 C CA . GLN A 1 255 ? 56.037 -43.374 8.385 1.00 62.57 692 GLN A CA 1
ATOM 1925 C C . GLN A 1 255 ? 55.041 -42.653 9.289 1.00 59.71 692 GLN A C 1
ATOM 1926 O O . GLN A 1 255 ? 55.334 -41.574 9.804 1.00 57.62 692 GLN A O 1
ATOM 1932 N N . GLY A 1 256 ? 53.864 -43.261 9.463 1.00 60.34 693 GLY A N 1
ATOM 1933 C CA . GLY A 1 256 ? 52.846 -42.786 10.404 1.00 58.13 693 GLY A CA 1
ATOM 1934 C C . GLY A 1 256 ? 51.747 -41.860 9.898 1.00 58.66 693 GLY A C 1
ATOM 1935 O O . GLY A 1 256 ? 51.041 -41.237 10.699 1.00 57.49 693 GLY A O 1
ATOM 1936 N N . ALA A 1 257 ? 51.595 -41.758 8.582 1.00 61.00 694 ALA A N 1
ATOM 1937 C CA . ALA A 1 257 ? 50.536 -40.937 7.981 1.00 61.84 694 ALA A CA 1
ATOM 1938 C C . ALA A 1 257 ? 49.150 -41.347 8.502 1.00 62.59 694 ALA A C 1
ATOM 1939 O O . ALA A 1 257 ? 48.748 -42.508 8.378 1.00 64.89 694 ALA A O 1
ATOM 1941 N N . GLY A 1 258 ? 48.443 -40.397 9.111 1.00 60.54 695 GLY A N 1
ATOM 1942 C CA . GLY A 1 258 ? 47.097 -40.647 9.627 1.00 61.29 695 GLY A CA 1
ATOM 1943 C C . GLY A 1 258 ? 47.021 -41.192 11.048 1.00 58.88 695 GLY A C 1
ATOM 1944 O O . GLY A 1 258 ? 45.927 -41.480 11.537 1.00 60.16 695 GLY A O 1
ATOM 1945 N N . THR A 1 259 ? 48.173 -41.337 11.709 1.00 55.29 696 THR A N 1
ATOM 1946 C CA . THR A 1 259 ? 48.219 -41.772 13.107 1.00 53.03 696 THR A CA 1
ATOM 1947 C C . THR A 1 259 ? 47.842 -40.605 14.018 1.00 50.84 696 THR A C 1
ATOM 1948 O O . THR A 1 259 ? 47.188 -40.772 15.045 1.00 50.75 696 THR A O 1
ATOM 1952 N N . PHE A 1 260 ? 48.258 -39.416 13.622 1.00 49.09 697 PHE A N 1
ATOM 1953 C CA . PHE A 1 260 ? 47.915 -38.229 14.359 1.00 47.55 697 PHE A CA 1
ATOM 1954 C C . PHE A 1 260 ? 47.150 -37.270 13.460 1.00 49.21 697 PHE A C 1
ATOM 1955 O O . PHE A 1 260 ? 47.282 -37.306 12.231 1.00 50.76 697 PHE A O 1
ATOM 1963 N N . ASN A 1 261 ? 46.311 -36.451 14.071 1.00 49.45 698 ASN A N 1
ATOM 1964 C CA . ASN A 1 261 ? 45.789 -35.280 13.396 1.00 50.92 698 ASN A CA 1
ATOM 1965 C C . ASN A 1 261 ? 45.950 -34.062 14.292 1.00 48.92 698 ASN A C 1
ATOM 1966 O O . ASN A 1 261 ? 46.349 -34.184 15.451 1.00 47.57 698 ASN A O 1
ATOM 1971 N N . ILE A 1 262 ? 45.680 -32.890 13.738 1.00 49.21 699 ILE A N 1
ATOM 1972 C CA . ILE A 1 262 ? 45.772 -31.646 14.479 1.00 47.15 699 ILE A CA 1
ATOM 1973 C C . ILE A 1 262 ? 44.494 -30.874 14.220 1.00 49.88 699 ILE A C 1
ATOM 1974 O O . ILE A 1 262 ? 43.917 -30.974 13.134 1.00 52.36 699 ILE A O 1
ATOM 1979 N N . GLY A 1 263 ? 44.041 -30.136 15.226 1.00 49.82 700 GLY A N 1
ATOM 1980 C CA . GLY A 1 263 ? 42.864 -29.294 15.090 1.00 52.59 700 GLY A CA 1
ATOM 1981 C C . GLY A 1 263 ? 43.186 -28.103 14.213 1.00 52.14 700 GLY A C 1
ATOM 1982 O O . GLY A 1 263 ? 44.098 -27.341 14.530 1.00 49.58 700 GLY A O 1
ATOM 1983 N N . PRO A 1 264 ? 42.447 -27.940 13.097 1.00 55.08 701 PRO A N 1
ATOM 1984 C CA . PRO A 1 264 ? 42.628 -26.812 12.178 1.00 55.55 701 PRO A CA 1
ATOM 1985 C C . PRO A 1 264 ? 42.729 -25.446 12.885 1.00 54.98 701 PRO A C 1
ATOM 1986 O O . PRO A 1 264 ? 43.574 -24.626 12.520 1.00 52.70 701 PRO A O 1
ATOM 1990 N N . THR A 1 265 ? 41.882 -25.223 13.890 1.00 57.30 702 THR A N 1
ATOM 1991 C CA . THR A 1 265 ? 41.858 -23.964 14.640 1.00 58.07 702 THR A CA 1
ATOM 1992 C C . THR A 1 265 ? 42.566 -24.091 15.979 1.00 55.72 702 THR A C 1
ATOM 1993 O O . THR A 1 265 ? 43.181 -23.136 16.459 1.00 54.74 702 THR A O 1
ATOM 1997 N N . SER A 1 266 ? 42.467 -25.268 16.585 1.00 55.59 703 SER A N 1
ATOM 1998 C CA . SER A 1 266 ? 42.861 -25.427 17.974 1.00 54.47 703 SER A CA 1
ATOM 1999 C C . SER A 1 266 ? 44.372 -25.619 18.126 1.00 50.43 703 SER A C 1
ATOM 2000 O O . SER A 1 266 ? 44.951 -25.239 19.150 1.00 49.34 703 SER A O 1
ATOM 2003 N N . GLY A 1 267 ? 44.993 -26.206 17.102 1.00 48.45 704 GLY A N 1
ATOM 2004 C CA . GLY A 1 267 ? 46.404 -26.551 17.130 1.00 44.82 704 GLY A CA 1
ATOM 2005 C C . GLY A 1 267 ? 46.674 -27.773 17.986 1.00 44.15 704 GLY A C 1
ATOM 2006 O O . GLY A 1 267 ? 47.835 -28.086 18.293 1.00 41.32 704 GLY A O 1
ATOM 2007 N N . ILE A 1 268 ? 45.600 -28.461 18.381 1.00 46.12 705 ILE A N 1
ATOM 2008 C CA . ILE A 1 268 ? 45.723 -29.607 19.261 1.00 45.58 705 ILE A CA 1
ATOM 2009 C C . ILE A 1 268 ? 45.925 -30.855 18.432 1.00 45.24 705 ILE A C 1
ATOM 2010 O O . ILE A 1 268 ? 45.094 -31.184 17.578 1.00 47.15 705 ILE A O 1
ATOM 2015 N N . VAL A 1 269 ? 47.040 -31.535 18.688 1.00 43.11 706 VAL A N 1
ATOM 2016 C CA . VAL A 1 269 ? 47.341 -32.801 18.043 1.00 42.98 706 VAL A CA 1
ATOM 2017 C C . VAL A 1 269 ? 46.689 -33.941 18.826 1.00 44.63 706 VAL A C 1
ATOM 2018 O O . VAL A 1 269 ? 46.965 -34.130 20.006 1.00 44.50 706 VAL A O 1
ATOM 2022 N N . LYS A 1 270 ? 45.815 -34.690 18.170 1.00 46.98 707 LYS A N 1
ATOM 2023 C CA . LYS A 1 270 ? 45.230 -35.875 18.788 1.00 48.87 707 LYS A CA 1
ATOM 2024 C C . LYS A 1 270 ? 45.760 -37.161 18.162 1.00 48.70 707 LYS A C 1
ATOM 2025 O O . LYS A 1 270 ? 46.327 -37.147 17.069 1.00 48.09 707 LYS A O 1
ATOM 2031 N N . LEU A 1 271 ? 45.586 -38.264 18.881 1.00 49.79 708 LEU A N 1
ATOM 2032 C CA . LEU A 1 271 ? 45.865 -39.589 18.358 1.00 50.33 708 LEU A CA 1
ATOM 2033 C C . LEU A 1 271 ? 44.681 -40.072 17.531 1.00 54.05 708 LEU A C 1
ATOM 2034 O O . LEU A 1 271 ? 43.557 -40.122 18.027 1.00 56.65 708 LEU A O 1
ATOM 2039 N N . ALA A 1 272 ? 44.930 -40.424 16.273 1.00 55.11 709 ALA A N 1
ATOM 2040 C CA . ALA A 1 272 ? 43.863 -40.901 15.380 1.00 59.34 709 ALA A CA 1
ATOM 2041 C C . ALA A 1 272 ? 43.713 -42.425 15.347 1.00 61.80 709 ALA A C 1
ATOM 2042 O O . ALA A 1 272 ? 42.644 -42.934 15.006 1.00 65.73 709 ALA A O 1
ATOM 2044 N N . LYS A 1 273 ? 44.780 -43.145 15.699 1.00 60.28 710 LYS A N 1
ATOM 2045 C CA . LYS A 1 273 ? 44.809 -44.610 15.614 1.00 62.87 710 LYS A CA 1
ATOM 2046 C C . LYS A 1 273 ? 45.271 -45.239 16.924 1.00 61.63 710 LYS A C 1
ATOM 2047 O O . LYS A 1 273 ? 45.946 -44.587 17.712 1.00 59.27 710 LYS A O 1
ATOM 2053 N N . GLU A 1 274 ? 44.918 -46.505 17.152 1.00 63.84 711 GLU A N 1
ATOM 2054 C CA . GLU A 1 274 ? 45.488 -47.273 18.264 1.00 62.69 711 GLU A CA 1
ATOM 2055 C C . GLU A 1 274 ? 46.964 -47.552 17.991 1.00 60.59 711 GLU A C 1
ATOM 2056 O O . GLU A 1 274 ? 47.382 -47.634 16.839 1.00 61.07 711 GLU A O 1
ATOM 2058 N N . LEU A 1 275 ? 47.750 -47.690 19.054 1.00 59.02 712 LEU A N 1
ATOM 2059 C CA . LEU A 1 275 ? 49.184 -47.892 18.927 1.00 57.56 712 LEU A CA 1
ATOM 2060 C C . LEU A 1 275 ? 49.644 -49.250 19.447 1.00 58.96 712 LEU A C 1
ATOM 2061 O O . LEU A 1 275 ? 49.172 -49.731 20.486 1.00 60.06 712 LEU A O 1
ATOM 2066 N N . ASP A 1 276 ? 50.569 -49.862 18.717 1.00 59.45 713 ASP A N 1
ATOM 2067 C CA . ASP A 1 276 ? 51.219 -51.087 19.168 1.00 60.67 713 ASP A CA 1
ATOM 2068 C C . ASP A 1 276 ? 52.740 -50.889 19.140 1.00 59.25 713 ASP A C 1
ATOM 2069 O O . ASP A 1 276 ? 53.325 -50.594 18.088 1.00 59.44 713 ASP A O 1
ATOM 2074 N N . PHE A 1 277 ? 53.367 -51.023 20.309 1.00 58.12 714 PHE A N 1
ATOM 2075 C CA . PHE A 1 277 ? 54.816 -50.855 20.445 1.00 56.98 714 PHE A CA 1
ATOM 2076 C C . PHE A 1 277 ? 55.553 -52.076 19.922 1.00 59.21 714 PHE A C 1
ATOM 2077 O O . PHE A 1 277 ? 56.647 -51.961 19.369 1.00 59.38 714 PHE A O 1
ATOM 2085 N N . GLU A 1 278 ? 54.935 -53.240 20.100 1.00 61.47 715 GLU A N 1
ATOM 2086 C CA . GLU A 1 278 ? 55.489 -54.508 19.641 1.00 64.31 715 GLU A CA 1
ATOM 2087 C C . GLU A 1 278 ? 55.167 -54.767 18.168 1.00 66.17 715 GLU A C 1
ATOM 2088 O O . GLU A 1 278 ? 55.657 -55.738 17.587 1.00 69.09 715 GLU A O 1
ATOM 2094 N N . ASP A 1 279 ? 54.341 -53.911 17.566 1.00 65.33 716 ASP A N 1
ATOM 2095 C CA . ASP A 1 279 ? 54.088 -53.988 16.122 1.00 67.36 716 ASP A CA 1
ATOM 2096 C C . ASP A 1 279 ? 55.105 -53.117 15.391 1.00 66.51 716 ASP A C 1
ATOM 2097 O O . ASP A 1 279 ? 54.954 -51.899 15.314 1.00 63.98 716 ASP A O 1
ATOM 2102 N N . LEU A 1 280 ? 56.131 -53.766 14.840 1.00 68.99 717 LEU A N 1
ATOM 2103 C CA . LEU A 1 280 ? 57.233 -53.063 14.169 1.00 69.01 717 LEU A CA 1
ATOM 2104 C C . LEU A 1 280 ? 56.882 -52.441 12.804 1.00 69.77 717 LEU A C 1
ATOM 2105 O O . LEU A 1 280 ? 57.748 -51.863 12.140 1.00 70.23 717 LEU A O 1
ATOM 2110 N N . ARG A 1 281 ? 55.617 -52.558 12.397 1.00 70.19 718 ARG A N 1
ATOM 2111 C CA . ARG A 1 281 ? 55.111 -51.793 11.260 1.00 70.31 718 ARG A CA 1
ATOM 2112 C C . ARG A 1 281 ? 55.018 -50.323 11.635 1.00 66.33 718 ARG A C 1
ATOM 2113 O O . ARG A 1 281 ? 55.285 -49.459 10.802 1.00 66.87 718 ARG A O 1
ATOM 2115 N N . GLN A 1 282 ? 54.633 -50.042 12.883 1.00 62.68 719 GLN A N 1
ATOM 2116 C CA . GLN A 1 282 ? 54.585 -48.671 13.394 1.00 58.33 719 GLN A CA 1
ATOM 2117 C C . GLN A 1 282 ? 55.950 -48.268 13.939 1.00 56.01 719 GLN A C 1
ATOM 2118 O O . GLN A 1 282 ? 56.585 -49.039 14.656 1.00 56.69 719 GLN A O 1
ATOM 2124 N N . PRO A 1 283 ? 56.400 -47.043 13.629 1.00 53.66 720 PRO A N 1
ATOM 2125 C CA . PRO A 1 283 ? 57.676 -46.623 14.189 1.00 51.60 720 PRO A CA 1
ATOM 2126 C C . PRO A 1 283 ? 57.513 -46.264 15.657 1.00 48.14 720 PRO A C 1
ATOM 2127 O O . PRO A 1 283 ? 56.392 -46.075 16.126 1.00 47.11 720 PRO A O 1
ATOM 2131 N N . HIS A 1 284 ? 58.622 -46.195 16.379 1.00 46.70 721 HIS A N 1
ATOM 2132 C CA . HIS A 1 284 ? 58.584 -45.782 17.772 1.00 43.77 721 HIS A CA 1
ATOM 2133 C C . HIS A 1 284 ? 58.749 -44.287 17.889 1.00 41.96 721 HIS A C 1
ATOM 2134 O O . HIS A 1 284 ? 58.323 -43.696 18.875 1.00 40.48 721 HIS A O 1
ATOM 2141 N N . VAL A 1 285 ? 59.375 -43.689 16.879 1.00 42.12 722 VAL A N 1
ATOM 2142 C CA . VAL A 1 285 ? 59.567 -42.245 16.802 1.00 40.70 722 VAL A CA 1
ATOM 2143 C C . VAL A 1 285 ? 58.938 -41.760 15.498 1.00 41.04 722 VAL A C 1
ATOM 2144 O O . VAL A 1 285 ? 59.371 -42.167 14.411 1.00 42.69 722 VAL A O 1
ATOM 2148 N N . TYR A 1 286 ? 57.905 -40.924 15.611 1.00 39.68 723 TYR A N 1
ATOM 2149 C CA . TYR A 1 286 ? 57.241 -40.329 14.449 1.00 40.45 723 TYR A CA 1
ATOM 2150 C C . TYR A 1 286 ? 57.764 -38.911 14.200 1.00 39.84 723 TYR A C 1
ATOM 2151 O O . TYR A 1 286 ? 57.843 -38.099 15.128 1.00 37.99 723 TYR A O 1
ATOM 2160 N N . SER A 1 287 ? 58.107 -38.619 12.951 1.00 41.42 724 SER A N 1
ATOM 2161 C CA . SER A 1 287 ? 58.510 -37.280 12.559 1.00 41.68 724 SER A CA 1
ATOM 2162 C C . SER A 1 287 ? 57.392 -36.629 11.784 1.00 42.03 724 SER A C 1
ATOM 2163 O O . SER A 1 287 ? 56.980 -37.112 10.734 1.00 44.44 724 SER A O 1
ATOM 2166 N N . LEU A 1 288 ? 56.901 -35.522 12.305 1.00 40.65 725 LEU A N 1
ATOM 2167 C CA . LEU A 1 288 ? 55.771 -34.850 11.708 1.00 41.14 725 LEU A CA 1
ATOM 2168 C C . LEU A 1 288 ? 56.134 -33.400 11.476 1.00 40.38 725 LEU A C 1
ATOM 2169 O O . LEU A 1 288 ? 57.012 -32.851 12.152 1.00 39.91 725 LEU A O 1
ATOM 2174 N N . ILE A 1 289 ? 55.480 -32.785 10.503 1.00 40.84 726 ILE A N 1
ATOM 2175 C CA . ILE A 1 289 ? 55.639 -31.369 10.296 1.00 39.91 726 ILE A CA 1
ATOM 2176 C C . ILE A 1 289 ? 54.280 -30.725 10.448 1.00 39.96 726 ILE A C 1
ATOM 2177 O O . ILE A 1 289 ? 53.319 -31.085 9.742 1.00 41.86 726 ILE A O 1
ATOM 2182 N N . VAL A 1 290 ? 54.207 -29.784 11.385 1.00 38.20 727 VAL A N 1
ATOM 2183 C CA . VAL A 1 290 ? 53.036 -28.937 11.530 1.00 38.36 727 VAL A CA 1
ATOM 2184 C C . VAL A 1 290 ? 53.236 -27.639 10.754 1.00 38.83 727 VAL A C 1
ATOM 2185 O O . VAL A 1 290 ? 54.291 -26.991 10.841 1.00 38.04 727 VAL A O 1
ATOM 2189 N N . THR A 1 291 ? 52.222 -27.271 9.985 1.00 40.27 728 THR A N 1
ATOM 2190 C CA . THR A 1 291 ? 52.237 -26.003 9.276 1.00 40.78 728 THR A CA 1
ATOM 2191 C C . THR A 1 291 ? 51.186 -25.069 9.860 1.00 41.25 728 THR A C 1
ATOM 2192 O O . THR A 1 291 ? 50.060 -25.488 10.117 1.00 41.75 728 THR A O 1
ATOM 2196 N N . ALA A 1 292 ? 51.590 -23.820 10.108 1.00 41.08 729 ALA A N 1
ATOM 2197 C CA . ALA A 1 292 ? 50.669 -22.737 10.463 1.00 42.89 729 ALA A CA 1
ATOM 2198 C C . ALA A 1 292 ? 50.425 -21.851 9.245 1.00 45.60 729 ALA A C 1
ATOM 2199 O O . ALA A 1 292 ? 51.357 -21.286 8.686 1.00 45.12 729 ALA A O 1
ATOM 2201 N N . THR A 1 293 ? 49.166 -21.720 8.852 1.00 49.36 730 THR A N 1
ATOM 2202 C CA . THR A 1 293 ? 48.812 -20.956 7.669 1.00 53.16 730 THR A CA 1
ATOM 2203 C C . THR A 1 293 ? 47.864 -19.827 8.024 1.00 55.59 730 THR A C 1
ATOM 2204 O O . THR A 1 293 ? 46.849 -20.041 8.676 1.00 56.64 730 THR A O 1
ATOM 2208 N N . GLU A 1 294 ? 48.227 -18.618 7.606 1.00 57.48 731 GLU A N 1
ATOM 2209 C CA . GLU A 1 294 ? 47.338 -17.466 7.681 1.00 60.93 731 GLU A CA 1
ATOM 2210 C C . GLU A 1 294 ? 46.473 -17.449 6.439 1.00 65.75 731 GLU A C 1
ATOM 2211 O O . GLU A 1 294 ? 46.974 -17.629 5.331 1.00 66.79 731 GLU A O 1
ATOM 2217 N N . ASP A 1 295 ? 45.170 -17.258 6.618 1.00 70.40 732 ASP A N 1
ATOM 2218 C CA . ASP A 1 295 ? 44.289 -16.963 5.479 1.00 76.08 732 ASP A CA 1
ATOM 2219 C C . ASP A 1 295 ? 44.261 -15.449 5.335 1.00 77.93 732 ASP A C 1
ATOM 2220 O O . ASP A 1 295 ? 43.405 -14.890 4.640 1.00 82.25 732 ASP A O 1
ATOM 2225 N N . SER A 1 296 ? 45.210 -14.801 6.018 1.00 75.42 733 SER A N 1
ATOM 2226 C CA . SER A 1 296 ? 45.469 -13.367 5.889 1.00 76.62 733 SER A CA 1
ATOM 2227 C C . SER A 1 296 ? 46.152 -13.088 4.547 1.00 77.36 733 SER A C 1
ATOM 2228 O O . SER A 1 296 ? 46.467 -11.936 4.218 1.00 78.12 733 SER A O 1
ATOM 2231 N N . GLY A 1 297 ? 46.363 -14.161 3.780 1.00 77.41 734 GLY A N 1
ATOM 2232 C CA . GLY A 1 297 ? 47.027 -14.105 2.479 1.00 78.20 734 GLY A CA 1
ATOM 2233 C C . GLY A 1 297 ? 48.408 -14.741 2.553 1.00 74.34 734 GLY A C 1
ATOM 2234 O O . GLY A 1 297 ? 49.314 -14.206 3.204 1.00 71.96 734 GLY A O 1
ATOM 2235 N N . GLY A 1 298 ? 48.555 -15.904 1.920 1.00 74.12 735 GLY A N 1
ATOM 2236 C CA . GLY A 1 298 ? 49.869 -16.516 1.708 1.00 70.82 735 GLY A CA 1
ATOM 2237 C C . GLY A 1 298 ? 50.579 -17.158 2.886 1.00 65.81 735 GLY A C 1
ATOM 2238 O O . GLY A 1 298 ? 50.681 -18.392 2.939 1.00 65.18 735 GLY A O 1
ATOM 2239 N N . PHE A 1 299 ? 51.054 -16.329 3.823 1.00 62.33 736 PHE A N 1
ATOM 2240 C CA . PHE A 1 299 ? 52.041 -16.746 4.842 1.00 58.09 736 PHE A CA 1
ATOM 2241 C C . PHE A 1 299 ? 51.818 -18.085 5.518 1.00 55.61 736 PHE A C 1
ATOM 2242 O O . PHE A 1 299 ? 50.763 -18.337 6.105 1.00 55.90 736 PHE A O 1
ATOM 2250 N N . SER A 1 300 ? 52.827 -18.941 5.426 1.00 53.10 737 SER A N 1
ATOM 2251 C CA . SER A 1 300 ? 52.854 -20.151 6.222 1.00 50.33 737 SER A CA 1
ATOM 2252 C C . SER A 1 300 ? 54.236 -20.387 6.830 1.00 47.82 737 SER A C 1
ATOM 2253 O O . SER A 1 300 ? 55.254 -19.948 6.285 1.00 47.86 737 SER A O 1
ATOM 2256 N N . THR A 1 301 ? 54.243 -21.051 7.983 1.00 45.22 738 THR A N 1
ATOM 2257 C CA . THR A 1 301 ? 55.463 -21.451 8.654 1.00 43.24 738 THR A CA 1
ATOM 2258 C C . THR A 1 301 ? 55.317 -22.902 9.089 1.00 42.42 738 THR A C 1
ATOM 2259 O O . THR A 1 301 ? 54.229 -23.324 9.491 1.00 42.44 738 THR A O 1
ATOM 2263 N N . SER A 1 302 ? 56.413 -23.655 9.004 1.00 41.70 739 SER A N 1
ATOM 2264 C CA . SER A 1 302 ? 56.434 -25.030 9.484 1.00 40.97 739 SER A CA 1
ATOM 2265 C C . SER A 1 302 ? 57.355 -25.255 10.681 1.00 39.17 739 SER A C 1
ATOM 2266 O O . SER A 1 302 ? 58.289 -24.498 10.921 1.00 39.39 739 SER A O 1
ATOM 2269 N N . VAL A 1 303 ? 57.063 -26.300 11.437 1.00 38.07 740 VAL A N 1
ATOM 2270 C CA . VAL A 1 303 ? 57.863 -26.677 12.591 1.00 36.91 740 VAL A CA 1
ATOM 2271 C C . VAL A 1 303 ? 57.883 -28.203 12.701 1.00 36.92 740 VAL A C 1
ATOM 2272 O O . VAL A 1 303 ? 56.959 -28.867 12.248 1.00 37.07 740 VAL A O 1
ATOM 2276 N N . ASP A 1 304 ? 58.941 -28.757 13.280 1.00 37.22 741 ASP A N 1
ATOM 2277 C CA . ASP A 1 304 ? 59.008 -30.206 13.491 1.00 37.90 741 ASP A CA 1
ATOM 2278 C C . ASP A 1 304 ? 58.243 -30.594 14.724 1.00 36.37 741 ASP A C 1
ATOM 2279 O O . ASP A 1 304 ? 58.336 -29.935 15.766 1.00 35.50 741 ASP A O 1
ATOM 2284 N N . LEU A 1 305 ? 57.471 -31.659 14.579 1.00 35.98 742 LEU A N 1
ATOM 2285 C CA . LEU A 1 305 ? 56.885 -32.336 15.709 1.00 35.43 742 LEU A CA 1
ATOM 2286 C C . LEU A 1 305 ? 57.414 -33.773 15.718 1.00 35.78 742 LEU A C 1
ATOM 2287 O O . LEU A 1 305 ? 57.335 -34.492 14.710 1.00 36.39 742 LEU A O 1
ATOM 2292 N N . THR A 1 306 ? 57.990 -34.159 16.850 1.00 34.75 743 THR A N 1
ATOM 2293 C CA . THR A 1 306 ? 58.511 -35.491 17.025 1.00 35.25 743 THR A CA 1
ATOM 2294 C C . THR A 1 306 ? 57.685 -36.171 18.107 1.00 35.31 743 THR A C 1
ATOM 2295 O O . THR A 1 306 ? 57.539 -35.637 19.214 1.00 35.36 743 THR A O 1
ATOM 2299 N N . ILE A 1 307 ? 57.113 -37.329 17.782 1.00 35.86 744 ILE A N 1
ATOM 2300 C CA . ILE A 1 307 ? 56.359 -38.093 18.767 1.00 36.09 744 ILE A CA 1
ATOM 2301 C C . ILE A 1 307 ? 57.001 -39.444 18.997 1.00 37.36 744 ILE A C 1
ATOM 2302 O O . ILE A 1 307 ? 57.075 -40.279 18.097 1.00 38.47 744 ILE A O 1
ATOM 2307 N N . ARG A 1 308 ? 57.470 -39.642 20.218 1.00 38.22 745 ARG A N 1
ATOM 2308 C CA . ARG A 1 308 ? 58.013 -40.915 20.643 1.00 40.02 745 ARG A CA 1
ATOM 2309 C C . ARG A 1 308 ? 56.964 -41.726 21.393 1.00 40.36 745 ARG A C 1
ATOM 2310 O O . ARG A 1 308 ? 56.204 -41.193 22.206 1.00 39.68 745 ARG A O 1
ATOM 2318 N N . VAL A 1 309 ? 56.929 -43.019 21.099 1.00 41.47 746 VAL A N 1
ATOM 2319 C CA . VAL A 1 309 ? 56.032 -43.942 21.755 1.00 42.35 746 VAL A CA 1
ATOM 2320 C C . VAL A 1 309 ? 56.849 -44.844 22.665 1.00 44.02 746 VAL A C 1
ATOM 2321 O O . VAL A 1 309 ? 57.843 -45.440 22.240 1.00 44.79 746 VAL A O 1
ATOM 2325 N N . THR A 1 310 ? 56.447 -44.909 23.930 1.00 45.17 747 THR A N 1
ATOM 2326 C CA . THR A 1 310 ? 57.074 -45.819 24.879 1.00 47.58 747 THR A CA 1
ATOM 2327 C C . THR A 1 310 ? 56.189 -47.032 25.067 1.00 49.50 747 THR A C 1
ATOM 2328 O O . THR A 1 310 ? 54.978 -46.960 24.872 1.00 49.23 747 THR A O 1
ATOM 2332 N N . ASP A 1 311 ? 56.795 -48.153 25.428 1.00 52.43 748 ASP A N 1
ATOM 2333 C CA . ASP A 1 311 ? 56.011 -49.316 25.798 1.00 55.16 748 ASP A CA 1
ATOM 2334 C C . ASP A 1 311 ? 55.440 -49.149 27.194 1.00 57.29 748 ASP A C 1
ATOM 2335 O O . ASP A 1 311 ? 55.949 -48.398 28.025 1.00 57.05 748 ASP A O 1
ATOM 2340 N N . VAL A 1 312 ? 54.371 -49.880 27.441 1.00 33.68 749 VAL A N 1
ATOM 2341 C CA . VAL A 1 312 ? 53.782 -49.920 28.752 1.00 35.63 749 VAL A CA 1
ATOM 2342 C C . VAL A 1 312 ? 53.779 -51.356 29.247 1.00 35.82 749 VAL A C 1
ATOM 2343 O O . VAL A 1 312 ? 54.086 -51.606 30.410 1.00 37.37 749 VAL A O 1
#

Radius of gyration: 30.37 Å; Cα contacts (8 Å, |Δi|>4): 730; chains: 1; bounding box: 56×65×81 Å